Protein AF-A0A351EIS4-F1 (afdb_monomer)

Sequence (275 aa):
MAQPIGFAICHSESLARLHGTGSVTRSVFIAIDRSSVPAVAKHRYDDHHRDVHGSGIRAAVFGASDGLVSNVLLIVGLAGADLSAGAVRTAGIAGLLAGAISMAAGEYVSVSAQNDLVARELDKERKAIAEDPEEETEELAELYEERGMNADQALEMAQLVMQNPDMALEVHAREELGVAPNEQASPLNSSCWSFLAFAVGALAPLIPWFFSSASSTVWWSIGIGILGAATIGFGLAVATGHSIVRGVLRHVGIAVFAAAAIHLVGMIIGSVVEL

Structure (mmCIF, N/CA/C/O backbone):
data_AF-A0A351EIS4-F1
#
_entry.id   AF-A0A351EIS4-F1
#
loop_
_atom_site.group_PDB
_atom_site.id
_atom_site.type_symbol
_atom_site.label_atom_id
_atom_site.label_alt_id
_atom_site.label_comp_id
_atom_site.label_asym_id
_atom_site.label_entity_id
_atom_site.label_seq_id
_atom_site.pdbx_PDB_ins_code
_atom_site.Cartn_x
_atom_site.Cartn_y
_atom_site.Cartn_z
_atom_site.occupancy
_atom_site.B_iso_or_equiv
_atom_site.auth_seq_id
_atom_site.auth_comp_id
_atom_site.auth_asym_id
_atom_site.auth_atom_id
_atom_site.pdbx_PDB_model_num
ATOM 1 N N . MET A 1 1 ? -35.057 -37.393 4.795 1.00 35.72 1 MET A N 1
ATOM 2 C CA . MET A 1 1 ? -35.980 -38.312 5.494 1.00 35.72 1 MET A CA 1
ATOM 3 C C . MET A 1 1 ? -36.415 -37.584 6.759 1.00 35.72 1 MET A C 1
ATOM 5 O O . MET A 1 1 ? -35.606 -37.443 7.662 1.00 35.72 1 MET A O 1
ATOM 9 N N . ALA A 1 2 ? -37.589 -36.951 6.745 1.00 33.91 2 ALA A N 1
ATOM 10 C CA . ALA A 1 2 ? -38.062 -36.111 7.848 1.00 33.91 2 ALA A CA 1
ATOM 11 C C . ALA A 1 2 ? -38.656 -36.992 8.960 1.00 33.91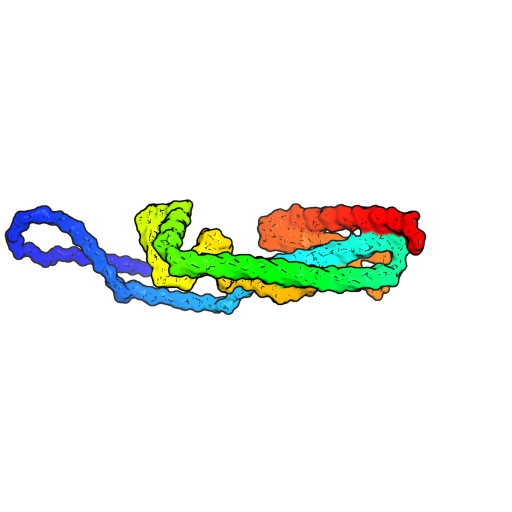 2 ALA A C 1
ATOM 13 O O . ALA A 1 2 ? -39.487 -37.850 8.666 1.00 33.91 2 ALA A O 1
ATOM 14 N N . GLN A 1 3 ? -38.230 -36.792 10.209 1.00 35.59 3 GLN A N 1
ATOM 15 C CA . GLN A 1 3 ? -38.897 -37.346 11.392 1.00 35.59 3 GLN A CA 1
ATOM 16 C C . GLN A 1 3 ? -39.802 -36.268 12.014 1.00 35.59 3 GLN A C 1
ATOM 18 O O . GLN A 1 3 ? -39.397 -35.105 12.049 1.00 35.59 3 GLN A O 1
ATOM 23 N N . PRO A 1 4 ? -41.016 -36.605 12.480 1.00 35.59 4 PRO A N 1
ATOM 24 C CA . PRO A 1 4 ? -41.938 -35.622 13.033 1.00 35.59 4 PRO A CA 1
ATOM 25 C C . PRO A 1 4 ? -41.590 -35.290 14.491 1.00 35.59 4 PRO A C 1
ATOM 27 O O . PRO A 1 4 ? -41.319 -36.177 15.299 1.00 35.59 4 PRO A O 1
ATOM 30 N N . ILE A 1 5 ? -41.646 -34.001 14.827 1.00 38.97 5 ILE A N 1
ATOM 31 C CA . ILE A 1 5 ? -41.587 -33.492 16.201 1.00 38.97 5 ILE A CA 1
ATOM 32 C C . ILE A 1 5 ? -42.948 -33.777 16.850 1.00 38.97 5 ILE A C 1
ATOM 34 O O . ILE A 1 5 ? -43.977 -33.283 16.388 1.00 38.97 5 ILE A O 1
ATOM 38 N N . GLY A 1 6 ? -42.968 -34.607 17.892 1.00 30.86 6 GLY A N 1
ATOM 39 C CA . GLY A 1 6 ? -44.180 -34.916 18.646 1.00 30.86 6 GLY A CA 1
ATOM 40 C C . GLY A 1 6 ? -44.541 -33.783 19.606 1.00 30.86 6 GLY A C 1
ATOM 41 O O . GLY A 1 6 ? -43.865 -33.592 20.610 1.00 30.86 6 GLY A O 1
ATOM 42 N N . PHE A 1 7 ? -45.623 -33.056 19.325 1.00 35.06 7 PHE A N 1
ATOM 43 C CA . PHE A 1 7 ? -46.275 -32.185 20.303 1.00 35.06 7 PHE A CA 1
ATOM 44 C C . PHE A 1 7 ? -47.227 -33.022 21.163 1.00 35.06 7 PHE A C 1
ATOM 46 O O . PHE A 1 7 ? -48.254 -33.497 20.678 1.00 35.06 7 PHE A O 1
ATOM 53 N N . ALA A 1 8 ? -46.907 -33.200 22.443 1.00 36.66 8 ALA A N 1
ATOM 54 C CA . ALA A 1 8 ? -47.839 -33.772 23.407 1.00 36.66 8 ALA A CA 1
ATOM 55 C C . ALA A 1 8 ? -48.729 -32.654 23.974 1.00 36.66 8 ALA A C 1
ATOM 57 O O . ALA A 1 8 ? -48.347 -31.940 24.898 1.00 36.66 8 ALA A O 1
ATOM 58 N N . ILE A 1 9 ? -49.929 -32.491 23.410 1.00 35.16 9 ILE A N 1
ATOM 59 C CA . ILE A 1 9 ? -50.986 -31.674 24.017 1.00 35.16 9 ILE A CA 1
ATOM 60 C C . ILE A 1 9 ? -51.611 -32.519 25.130 1.00 35.16 9 ILE A C 1
ATOM 62 O O . ILE A 1 9 ? -52.400 -33.425 24.866 1.00 35.16 9 ILE A O 1
ATOM 66 N N . CYS A 1 10 ? -51.235 -32.259 26.381 1.00 30.55 10 CYS A N 1
ATOM 67 C CA . CYS A 1 10 ? -51.867 -32.906 27.526 1.00 30.55 10 CYS A CA 1
ATOM 68 C C . CYS A 1 10 ? -53.235 -32.248 27.775 1.00 30.55 10 CYS A C 1
ATOM 70 O O . CYS A 1 10 ? -53.325 -31.169 28.360 1.00 30.55 10 CYS A O 1
ATOM 72 N N . HIS A 1 11 ? -54.309 -32.873 27.288 1.00 32.16 11 HIS A N 1
ATOM 73 C CA . HIS A 1 11 ? -55.674 -32.500 27.653 1.00 32.16 11 HIS A CA 1
ATOM 74 C C . HIS A 1 11 ? -55.935 -32.960 29.095 1.00 32.16 11 HIS A C 1
ATOM 76 O O . HIS A 1 11 ? -56.075 -34.153 29.350 1.00 32.16 11 HIS A O 1
ATOM 82 N N . SER A 1 12 ? -56.003 -32.028 30.051 1.00 38.66 12 SER A N 1
ATOM 83 C CA . SER A 1 12 ? -56.379 -32.351 31.431 1.00 38.66 12 SER A CA 1
ATOM 84 C C . SER A 1 12 ? -57.901 -32.523 31.550 1.00 38.66 12 SER A C 1
ATOM 86 O O . SER A 1 12 ? -58.613 -31.649 32.047 1.00 38.66 12 SER A O 1
ATOM 88 N N . GLU A 1 13 ? -58.428 -33.654 31.091 1.00 36.47 13 GLU A N 1
ATOM 89 C CA . GLU A 1 13 ? -59.699 -34.165 31.605 1.00 36.47 13 GLU A CA 1
ATOM 90 C C . GLU A 1 13 ? -59.431 -34.867 32.935 1.00 36.47 13 GLU A C 1
ATOM 92 O O . GLU A 1 13 ? -59.029 -36.023 32.967 1.00 36.47 13 GLU A O 1
ATOM 97 N N . SER A 1 14 ? -59.601 -34.139 34.037 1.00 34.97 14 SER A N 1
ATOM 98 C CA . SER A 1 14 ? -60.099 -34.639 35.326 1.00 34.97 14 SER A CA 1
ATOM 99 C C . SER A 1 14 ? -59.668 -33.663 36.411 1.00 34.97 14 SER A C 1
ATOM 101 O O . SER A 1 14 ? -58.497 -33.610 36.770 1.00 34.97 14 SER A O 1
ATOM 103 N N . LEU A 1 15 ? -60.622 -32.858 36.880 1.00 36.31 15 LEU A N 1
ATOM 104 C CA . LEU A 1 15 ? -60.855 -32.518 38.290 1.00 36.31 15 LEU A CA 1
ATOM 105 C C . LEU A 1 15 ? -61.989 -31.483 38.348 1.00 36.31 15 LEU A C 1
ATOM 107 O O . LEU A 1 15 ? -61.814 -30.313 38.677 1.00 36.31 15 LEU A O 1
ATOM 111 N N . ALA A 1 16 ? -63.197 -31.935 38.013 1.00 33.34 16 ALA A N 1
ATOM 112 C CA . ALA A 1 16 ? -64.410 -31.248 38.423 1.00 33.34 16 ALA A CA 1
ATOM 113 C C . ALA A 1 16 ? -64.738 -31.681 39.856 1.00 33.34 16 ALA A C 1
ATOM 115 O O . ALA A 1 16 ? -65.131 -32.830 40.064 1.00 33.34 16 ALA A O 1
ATOM 116 N N . ARG A 1 17 ? -64.564 -30.769 40.820 1.00 35.25 17 ARG A N 1
ATOM 117 C CA . ARG A 1 17 ? -65.410 -30.558 42.015 1.00 35.25 17 ARG A CA 1
ATOM 118 C C . ARG A 1 17 ? -64.706 -29.585 42.962 1.00 35.25 17 ARG A C 1
ATOM 120 O O . ARG A 1 17 ? -63.798 -29.984 43.677 1.00 35.25 17 ARG A O 1
ATOM 127 N N . LEU A 1 18 ? -65.164 -28.334 42.979 1.00 35.97 18 LEU A N 1
ATOM 128 C CA . LEU A 1 18 ? -65.652 -27.609 44.162 1.00 35.97 18 LEU A CA 1
ATOM 129 C C . LEU A 1 18 ? -66.048 -26.179 43.747 1.00 35.97 18 LEU A C 1
ATOM 131 O O . LEU A 1 18 ? -65.440 -25.570 42.875 1.00 35.97 18 LEU A O 1
ATOM 135 N N . HIS A 1 19 ? -67.149 -25.714 44.331 1.00 33.91 19 HIS A N 1
ATOM 136 C CA . HIS A 1 19 ? -67.839 -24.448 44.080 1.00 33.91 19 HIS A CA 1
ATOM 137 C C . HIS A 1 19 ? -66.951 -23.203 44.245 1.00 33.91 19 HIS A C 1
ATOM 139 O O . HIS A 1 19 ? -66.156 -23.140 45.177 1.00 33.91 19 HIS A O 1
ATOM 145 N N . GLY A 1 20 ? -67.209 -22.159 43.448 1.00 32.00 20 GLY A N 1
ATOM 146 C CA . GLY A 1 20 ? -66.751 -20.800 43.753 1.00 32.00 20 GLY A CA 1
ATOM 147 C C . GLY A 1 20 ? -66.706 -19.883 42.535 1.00 32.00 20 GLY A C 1
ATOM 148 O O . GLY A 1 20 ? -65.914 -20.080 41.628 1.00 32.00 20 GLY A O 1
ATOM 149 N N . THR A 1 21 ? -67.577 -18.883 42.520 1.00 42.94 21 THR A N 1
ATOM 150 C CA . THR A 1 21 ? -67.681 -17.794 41.541 1.00 42.94 21 THR A CA 1
ATOM 151 C C . THR A 1 21 ? -66.380 -16.998 41.374 1.00 42.94 21 THR A C 1
ATOM 153 O O . THR A 1 21 ? -65.847 -16.508 42.366 1.00 42.94 21 THR A O 1
ATOM 156 N N . GLY A 1 22 ? -65.933 -16.771 40.134 1.00 34.78 22 GLY A N 1
ATOM 157 C CA . GLY A 1 22 ? -64.892 -15.783 39.824 1.00 34.78 22 GLY A CA 1
ATOM 158 C C . GLY A 1 22 ? -64.171 -16.046 38.500 1.00 34.78 22 GLY A C 1
ATOM 159 O O . GLY A 1 22 ? -63.612 -17.115 38.307 1.00 34.78 22 GLY A O 1
ATOM 160 N N . SER A 1 23 ? -64.229 -15.064 37.594 1.00 41.12 23 SER A N 1
ATOM 161 C CA . SER A 1 23 ? -63.414 -14.863 36.380 1.00 41.12 23 SER A CA 1
ATOM 162 C C . SER A 1 23 ? -62.243 -15.842 36.161 1.00 41.12 23 SER A C 1
ATOM 164 O O . SER A 1 23 ? -61.202 -15.721 36.804 1.00 41.12 23 SER A O 1
ATOM 166 N N . VAL A 1 24 ? -62.367 -16.752 35.188 1.00 37.44 24 VAL A N 1
ATOM 167 C CA . VAL A 1 24 ? -61.262 -17.628 34.764 1.00 37.44 24 VAL A CA 1
ATOM 168 C C . VAL A 1 24 ? -60.445 -16.923 33.681 1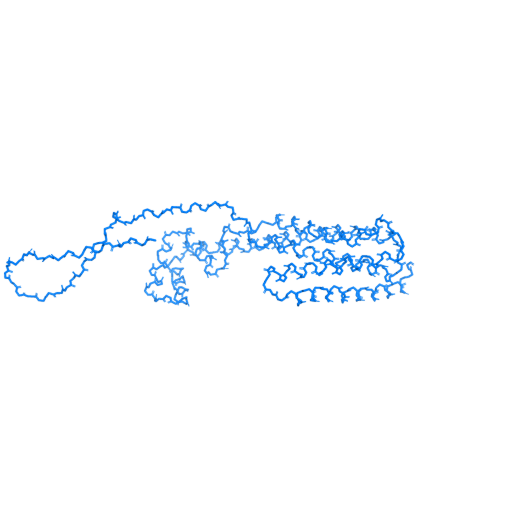.00 37.44 24 VAL A C 1
ATOM 170 O O . VAL A 1 24 ? -60.735 -17.020 32.489 1.00 37.44 24 VAL A O 1
ATOM 173 N N . THR A 1 25 ? -59.402 -16.214 34.102 1.00 39.28 25 THR A N 1
ATOM 174 C CA . THR A 1 25 ? -58.299 -15.803 33.228 1.00 39.28 25 THR A CA 1
ATOM 175 C C . THR A 1 25 ? -57.530 -17.066 32.834 1.00 39.28 25 THR A C 1
ATOM 177 O O . THR A 1 25 ? -57.011 -17.775 33.695 1.00 39.28 25 THR A O 1
ATOM 180 N N . ARG A 1 26 ? -57.486 -17.400 31.539 1.00 33.62 26 ARG A N 1
ATOM 181 C CA . ARG A 1 26 ? -56.667 -18.511 31.027 1.00 33.62 26 ARG A CA 1
ATOM 182 C C . ARG A 1 26 ? -55.190 -18.114 31.082 1.00 33.62 26 ARG A C 1
ATOM 184 O O . ARG A 1 26 ? -54.664 -17.542 30.134 1.00 33.62 26 ARG A O 1
ATOM 191 N N . SER A 1 27 ? -54.523 -18.435 32.183 1.00 36.50 27 SER A N 1
ATOM 192 C CA . SER A 1 27 ? -53.064 -18.382 32.289 1.00 36.50 27 SER A CA 1
ATOM 193 C C . SER A 1 27 ? -52.481 -19.603 31.576 1.00 36.50 27 SER A C 1
ATOM 195 O O . SER A 1 27 ? -52.522 -20.715 32.100 1.00 36.50 27 SER A O 1
ATOM 197 N N . VAL A 1 28 ? -51.970 -19.420 30.359 1.00 37.91 28 VAL A N 1
ATOM 198 C CA . VAL A 1 28 ? -51.185 -20.451 29.670 1.00 37.91 28 VAL A CA 1
ATOM 199 C C . VAL A 1 28 ? -49.778 -20.423 30.265 1.00 37.91 28 VAL A C 1
ATOM 201 O O . VAL A 1 28 ? -48.955 -19.597 29.890 1.00 37.91 28 VAL A O 1
ATOM 204 N N . PHE A 1 29 ? -49.509 -21.304 31.228 1.00 33.66 29 PHE A N 1
ATOM 205 C CA . PHE A 1 29 ? -48.148 -21.563 31.693 1.00 33.66 29 PHE A CA 1
ATOM 206 C C . PHE A 1 29 ? -47.459 -22.498 30.694 1.00 33.66 29 PHE A C 1
ATOM 208 O O . PHE A 1 29 ? -47.742 -23.695 30.654 1.00 33.66 29 PHE A O 1
ATOM 215 N N . ILE A 1 30 ? -46.560 -21.948 29.876 1.00 41.78 30 ILE A N 1
ATOM 216 C CA . ILE A 1 30 ? -45.634 -22.742 29.063 1.00 41.78 30 ILE A CA 1
ATOM 217 C C . ILE A 1 30 ? -44.466 -23.126 29.973 1.00 41.78 30 ILE A C 1
ATOM 219 O O . ILE A 1 30 ? -43.561 -22.333 30.218 1.00 41.78 30 ILE A O 1
ATOM 223 N N . ALA A 1 31 ? -44.502 -24.344 30.511 1.00 37.72 31 ALA A N 1
ATOM 224 C CA . ALA A 1 31 ? -43.342 -24.937 31.159 1.00 37.72 31 ALA A CA 1
ATOM 225 C C . ALA A 1 31 ? -42.354 -25.372 30.066 1.00 37.72 31 ALA A C 1
ATOM 227 O O . ALA A 1 31 ? -42.588 -26.358 29.370 1.00 37.72 31 ALA A O 1
ATOM 228 N N . ILE A 1 32 ? -41.272 -24.611 29.883 1.00 48.03 32 ILE A N 1
ATOM 229 C CA . ILE A 1 32 ? -40.171 -25.007 29.001 1.00 48.03 32 ILE A CA 1
ATOM 230 C C . ILE A 1 32 ? -39.372 -26.089 29.729 1.00 48.03 32 ILE A C 1
ATOM 232 O O . ILE A 1 32 ? -38.642 -25.807 30.682 1.00 48.03 32 ILE A O 1
ATOM 236 N N . ASP A 1 33 ? -39.528 -27.331 29.284 1.00 41.44 33 ASP A N 1
ATOM 237 C CA . ASP A 1 33 ? -38.681 -28.439 29.702 1.00 41.44 33 ASP A CA 1
ATOM 238 C C . ASP A 1 33 ? -37.244 -28.193 29.210 1.00 41.44 33 ASP A C 1
ATOM 240 O O . ASP A 1 33 ? -36.933 -28.306 28.025 1.00 41.44 33 ASP A O 1
ATOM 244 N N . ARG A 1 34 ? -36.348 -27.818 30.131 1.00 48.91 34 ARG A N 1
ATOM 245 C CA . ARG A 1 34 ? -34.924 -27.598 29.826 1.00 48.91 34 ARG A CA 1
ATOM 246 C C . ARG A 1 34 ? -34.173 -28.897 29.515 1.00 48.91 34 ARG A C 1
ATOM 248 O O . ARG A 1 34 ? -33.027 -28.823 29.079 1.00 48.91 34 ARG A O 1
ATOM 255 N N . SER A 1 35 ? -34.778 -30.071 29.720 1.00 45.56 35 SER A N 1
ATOM 256 C CA . SER A 1 35 ? -34.132 -31.361 29.451 1.00 45.56 35 SER A CA 1
ATOM 257 C C . SER A 1 35 ? -34.152 -31.763 27.971 1.00 45.56 35 SER A C 1
ATOM 259 O O . SER A 1 35 ? -33.405 -32.655 27.571 1.00 45.56 35 SER A O 1
ATOM 261 N N . SER A 1 36 ? -34.935 -31.064 27.138 1.00 42.09 36 SER A N 1
ATOM 262 C CA . SER A 1 36 ? -35.042 -31.320 25.698 1.00 42.09 36 SER A CA 1
ATOM 263 C C . SER A 1 36 ? -34.279 -30.324 24.822 1.00 42.09 36 SER A C 1
ATOM 265 O O . SER A 1 36 ? -34.482 -30.326 23.609 1.00 42.09 36 SER A O 1
ATOM 267 N N . VAL A 1 37 ? -33.423 -29.464 25.388 1.00 45.19 37 VAL A N 1
ATOM 268 C CA . VAL A 1 37 ? -32.501 -28.652 24.581 1.00 45.19 37 VAL A CA 1
ATOM 269 C C . VAL A 1 37 ? -31.323 -29.557 24.213 1.00 45.19 37 VAL A C 1
ATOM 271 O O . VAL A 1 37 ? -30.503 -29.847 25.089 1.00 45.19 37 VAL A O 1
ATOM 274 N N . PRO A 1 38 ? -31.224 -30.067 22.968 1.00 45.16 38 PRO A N 1
ATOM 275 C CA . PRO A 1 38 ? -30.040 -30.809 22.570 1.00 45.16 38 PRO A CA 1
ATOM 276 C C . PRO A 1 38 ? -28.841 -29.889 22.780 1.00 45.16 38 PRO A C 1
ATOM 278 O O . PRO A 1 38 ? -28.862 -28.738 22.341 1.00 45.16 38 PRO A O 1
ATOM 281 N N . ALA A 1 39 ? -27.824 -30.381 23.492 1.00 51.66 39 ALA A N 1
ATOM 282 C CA . ALA A 1 39 ? -26.561 -29.677 23.641 1.00 51.66 39 ALA A CA 1
ATOM 283 C C . ALA A 1 39 ? -26.128 -29.209 22.250 1.00 51.66 39 ALA A C 1
ATOM 285 O O . ALA A 1 39 ? -25.913 -30.041 21.364 1.00 51.66 39 ALA A O 1
ATOM 286 N N . VAL A 1 40 ? -26.084 -27.888 22.046 1.00 49.12 40 VAL A N 1
ATOM 287 C CA . VAL A 1 40 ? -25.613 -27.295 20.797 1.00 49.12 40 VAL A CA 1
ATOM 288 C C . VAL A 1 40 ? -24.243 -27.901 20.556 1.00 49.12 40 VAL A C 1
ATOM 290 O O . VAL A 1 40 ? -23.320 -27.704 21.350 1.00 49.12 40 VAL A O 1
ATOM 293 N N . ALA A 1 41 ? -24.138 -28.729 19.517 1.00 41.47 41 ALA A N 1
ATOM 294 C CA . ALA A 1 41 ? -22.869 -29.294 19.119 1.00 41.47 41 ALA A CA 1
ATOM 295 C C . ALA A 1 41 ? -21.931 -28.107 18.913 1.00 41.47 41 ALA A C 1
ATOM 297 O O . ALA A 1 41 ? -22.201 -27.250 18.071 1.00 41.47 41 ALA A O 1
ATOM 298 N N . LYS A 1 42 ? -20.870 -28.023 19.724 1.00 36.47 42 LYS A N 1
ATOM 299 C CA . LYS A 1 42 ? -19.783 -27.074 19.500 1.00 36.47 42 LYS A CA 1
ATOM 300 C C . LYS A 1 42 ? -19.262 -27.389 18.104 1.00 36.47 42 LYS A C 1
ATOM 302 O O . LYS A 1 42 ? -18.527 -28.360 17.927 1.00 36.47 42 LYS A O 1
ATOM 307 N N . HIS A 1 43 ? -19.700 -26.622 17.109 1.00 37.28 43 HIS A N 1
ATOM 308 C CA . HIS A 1 43 ? -19.066 -26.617 15.807 1.00 37.28 43 HIS A CA 1
ATOM 309 C C . HIS A 1 43 ? -17.642 -26.154 16.078 1.00 37.28 43 HIS A C 1
ATOM 311 O O . HIS A 1 43 ? -17.388 -24.980 16.332 1.00 37.28 43 HIS A O 1
ATOM 317 N N . ARG A 1 44 ? -16.726 -27.120 16.146 1.00 39.97 44 ARG A N 1
ATOM 318 C CA . ARG A 1 44 ? -15.297 -26.875 16.202 1.00 39.97 44 ARG A CA 1
ATOM 319 C C . ARG A 1 44 ? -14.937 -26.315 14.837 1.00 39.97 44 ARG A C 1
ATOM 321 O O . ARG A 1 44 ? -14.684 -27.069 13.904 1.00 39.97 44 ARG A O 1
ATOM 328 N N . TYR A 1 45 ? -15.039 -24.999 14.711 1.00 40.59 45 TYR A N 1
ATOM 329 C CA . TYR A 1 45 ? -14.307 -24.294 13.683 1.00 40.59 45 TYR A CA 1
ATOM 330 C C . TYR A 1 45 ? -12.836 -24.586 13.982 1.00 40.59 45 TYR A C 1
ATOM 332 O O . TYR A 1 45 ? -12.362 -24.329 15.089 1.00 40.59 45 TYR A O 1
ATOM 340 N N . ASP A 1 46 ? -12.146 -25.245 13.055 1.00 36.75 46 ASP A N 1
ATOM 341 C CA . ASP A 1 46 ? -10.694 -25.172 13.059 1.00 36.75 46 ASP A CA 1
ATOM 342 C C . ASP A 1 46 ? -10.364 -23.695 12.832 1.00 36.75 46 ASP A C 1
ATOM 344 O O . ASP A 1 46 ? -10.624 -23.154 11.755 1.00 36.75 46 ASP A O 1
ATOM 348 N N . ASP A 1 47 ? -9.853 -23.049 13.880 1.00 37.81 47 ASP A N 1
ATOM 349 C CA . ASP A 1 47 ? -9.278 -21.705 13.866 1.00 37.81 47 ASP A CA 1
ATOM 350 C C . ASP A 1 47 ? -8.030 -21.696 12.975 1.00 37.81 47 ASP A C 1
ATOM 352 O O . ASP A 1 4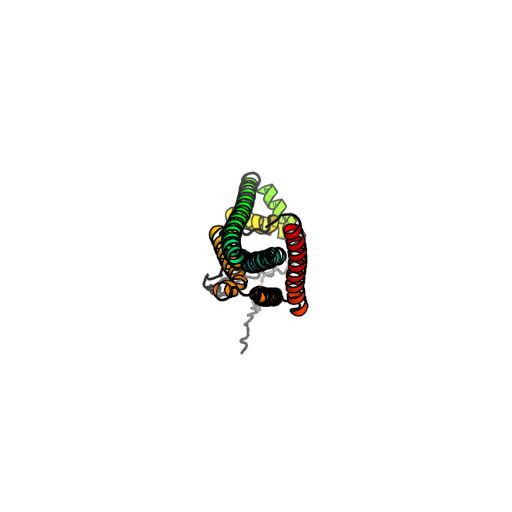7 ? -6.881 -21.682 13.404 1.00 37.81 47 ASP A O 1
ATOM 356 N N . HIS A 1 48 ? -8.278 -21.730 11.676 1.00 37.44 48 HIS A N 1
ATOM 357 C CA . HIS A 1 48 ? -7.388 -21.221 10.655 1.00 37.44 48 HIS A CA 1
ATOM 358 C C . HIS A 1 48 ? -8.213 -20.303 9.759 1.00 37.44 48 HIS A C 1
ATOM 360 O O . HIS A 1 48 ? -8.260 -20.453 8.535 1.00 37.44 48 HIS A O 1
ATOM 366 N N . HIS A 1 49 ? -8.853 -1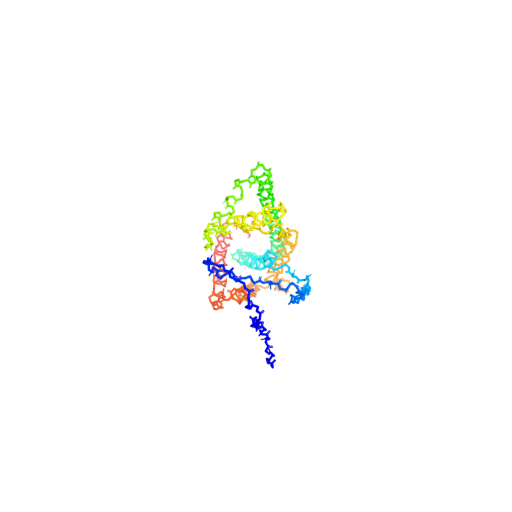9.308 10.376 1.00 41.06 49 HIS A N 1
ATOM 367 C CA . HIS A 1 49 ? -9.085 -18.057 9.678 1.00 41.06 49 HIS A CA 1
ATOM 368 C C . HIS A 1 49 ? -7.694 -17.539 9.292 1.00 41.06 49 HIS A C 1
ATOM 370 O O . HIS A 1 49 ? -6.981 -16.948 10.095 1.00 41.06 49 HIS A O 1
ATOM 376 N N . ARG A 1 50 ? -7.248 -17.855 8.065 1.00 41.03 50 ARG A N 1
ATOM 377 C CA . ARG A 1 50 ? -6.182 -17.087 7.403 1.00 41.03 50 ARG A CA 1
ATOM 378 C C . ARG A 1 50 ? -6.540 -15.624 7.624 1.00 41.03 50 ARG A C 1
ATOM 380 O O . ARG A 1 50 ? -7.724 -15.329 7.517 1.00 41.03 50 ARG A O 1
ATOM 387 N N . ASP A 1 51 ? -5.573 -14.752 7.893 1.00 44.50 51 ASP A N 1
ATOM 388 C CA . ASP A 1 51 ? -5.775 -13.299 7.877 1.00 44.50 51 ASP A CA 1
ATOM 389 C C . ASP A 1 51 ? -6.444 -12.901 6.548 1.00 44.50 51 ASP A C 1
ATOM 391 O O . ASP A 1 51 ? -5.788 -12.642 5.538 1.00 44.50 51 ASP A O 1
ATOM 395 N N . VAL A 1 52 ? -7.777 -12.939 6.515 1.00 43.56 52 VAL A N 1
ATOM 396 C CA . VAL A 1 52 ? -8.606 -12.408 5.435 1.00 43.56 52 VAL A CA 1
ATOM 397 C C . VAL A 1 52 ? -8.860 -10.927 5.695 1.00 43.56 52 VAL A C 1
ATOM 399 O O . VAL A 1 52 ? -9.447 -10.255 4.848 1.00 43.56 52 VAL A O 1
ATOM 402 N N . HIS A 1 53 ? -8.349 -10.387 6.811 1.00 49.94 53 HIS A N 1
ATOM 403 C CA . HIS A 1 53 ? -8.027 -8.974 6.919 1.00 49.94 53 HIS A CA 1
ATOM 404 C C . HIS A 1 53 ? -7.044 -8.644 5.810 1.00 49.94 53 HIS A C 1
ATOM 406 O O . HIS A 1 53 ? -5.845 -8.902 5.880 1.00 49.94 53 HIS A O 1
ATOM 412 N N . GLY A 1 54 ? -7.602 -8.118 4.726 1.00 56.31 54 GLY A N 1
ATOM 413 C CA . GLY A 1 54 ? -6.933 -7.909 3.458 1.00 56.31 54 GLY A CA 1
ATOM 414 C C . GLY A 1 54 ? -5.792 -6.900 3.495 1.00 56.31 54 GLY A C 1
ATOM 415 O O . GLY A 1 54 ? -5.410 -6.464 2.421 1.00 56.31 54 GLY A O 1
ATOM 416 N N . SER A 1 55 ? -5.228 -6.525 4.649 1.00 65.94 55 SER A N 1
ATOM 417 C CA . SER A 1 55 ? -4.067 -5.635 4.737 1.00 65.94 55 SER A CA 1
ATOM 418 C C . SER A 1 55 ? -2.886 -6.204 3.950 1.00 65.94 55 SER A C 1
ATOM 420 O O . SER A 1 55 ? -2.430 -5.549 3.017 1.00 65.94 55 SER A O 1
ATOM 422 N N . GLY A 1 56 ? -2.490 -7.457 4.202 1.00 78.56 56 GLY A N 1
ATOM 423 C CA . GLY A 1 56 ? -1.360 -8.096 3.517 1.00 78.56 56 GLY A CA 1
ATOM 424 C C . GLY A 1 56 ? -1.608 -8.358 2.028 1.00 78.56 56 GLY A C 1
ATOM 425 O O . GLY A 1 56 ? -0.738 -8.105 1.198 1.00 78.56 56 GLY A O 1
ATOM 426 N N . ILE A 1 57 ? -2.813 -8.808 1.655 1.00 81.81 57 ILE A N 1
ATOM 427 C CA . ILE A 1 57 ? -3.171 -9.048 0.244 1.00 81.81 57 ILE A CA 1
ATOM 428 C C . ILE A 1 57 ? -3.264 -7.721 -0.519 1.00 81.81 57 ILE A C 1
ATOM 430 O O . ILE A 1 57 ? -2.732 -7.608 -1.622 1.00 81.81 57 ILE A O 1
ATOM 434 N N . ARG A 1 58 ? -3.899 -6.699 0.066 1.00 85.69 58 ARG A N 1
ATOM 435 C CA . ARG A 1 58 ? -3.967 -5.343 -0.496 1.00 85.69 58 ARG A CA 1
ATOM 436 C C . ARG A 1 58 ? -2.566 -4.768 -0.662 1.00 85.69 58 ARG A C 1
ATOM 438 O O . ARG A 1 58 ? -2.257 -4.279 -1.744 1.00 85.69 58 ARG A O 1
ATOM 445 N N . ALA A 1 59 ? -1.732 -4.859 0.374 1.00 87.75 59 ALA A N 1
ATOM 446 C CA . ALA A 1 59 ? -0.355 -4.383 0.352 1.00 87.75 59 ALA A CA 1
ATOM 447 C C . ALA A 1 59 ? 0.462 -5.093 -0.735 1.00 87.75 59 ALA A C 1
ATOM 449 O O . ALA A 1 59 ? 1.158 -4.435 -1.502 1.00 87.75 59 ALA A O 1
ATOM 450 N N . ALA A 1 60 ? 0.307 -6.412 -0.882 1.00 90.25 60 ALA A N 1
ATOM 451 C CA . ALA A 1 60 ? 0.971 -7.178 -1.930 1.00 90.25 60 ALA A CA 1
ATOM 452 C C . ALA A 1 60 ? 0.512 -6.771 -3.339 1.00 90.25 60 ALA A C 1
ATOM 454 O O . ALA A 1 60 ? 1.337 -6.523 -4.212 1.00 90.25 60 ALA A O 1
ATOM 455 N N . VAL A 1 61 ? -0.796 -6.676 -3.591 1.00 90.44 61 VAL A N 1
ATOM 456 C CA . VAL A 1 61 ? -1.303 -6.307 -4.925 1.00 90.44 61 VAL A CA 1
ATOM 457 C C . VAL A 1 61 ? -0.903 -4.878 -5.289 1.00 90.44 61 VAL A C 1
ATOM 459 O O . VAL A 1 61 ? -0.467 -4.629 -6.415 1.00 90.44 61 VAL A O 1
ATOM 462 N N . PHE A 1 62 ? -1.009 -3.954 -4.332 1.00 89.56 62 PHE A N 1
ATOM 463 C CA . PHE A 1 62 ? -0.564 -2.579 -4.513 1.00 89.56 62 PHE A CA 1
ATOM 464 C C . PHE A 1 62 ? 0.947 -2.523 -4.771 1.00 89.56 62 PHE A C 1
ATOM 466 O O . PHE A 1 62 ? 1.366 -1.869 -5.721 1.00 89.56 62 PHE A O 1
ATOM 473 N N . GLY A 1 63 ? 1.747 -3.293 -4.025 1.00 93.94 63 GLY A N 1
ATOM 474 C CA . GLY A 1 63 ? 3.196 -3.373 -4.207 1.00 93.94 63 GLY A CA 1
ATOM 475 C C . GLY A 1 63 ? 3.614 -3.942 -5.545 1.00 93.94 63 GLY A C 1
ATOM 476 O O . GLY A 1 63 ? 4.405 -3.320 -6.245 1.00 93.94 63 GLY A O 1
ATOM 477 N N . ALA A 1 64 ? 3.032 -5.062 -5.968 1.00 95.62 64 ALA A N 1
ATOM 478 C CA . ALA A 1 64 ? 3.307 -5.629 -7.284 1.00 95.62 64 ALA A CA 1
ATOM 479 C C . ALA A 1 64 ? 2.987 -4.641 -8.413 1.00 95.62 64 ALA A C 1
ATOM 481 O O . ALA A 1 64 ? 3.768 -4.514 -9.358 1.00 95.62 64 ALA A O 1
ATOM 482 N N . SER A 1 65 ? 1.860 -3.928 -8.310 1.00 95.12 65 SER A N 1
ATOM 483 C CA . SER A 1 65 ? 1.465 -2.934 -9.308 1.00 95.12 65 SER A CA 1
ATOM 484 C C . SER A 1 65 ? 2.414 -1.743 -9.329 1.00 95.12 65 SER A C 1
ATOM 486 O O . SER A 1 65 ? 2.847 -1.334 -10.405 1.00 95.12 65 SER A O 1
ATOM 488 N N . ASP A 1 66 ? 2.734 -1.189 -8.163 1.00 95.38 66 ASP A N 1
ATOM 489 C CA . ASP A 1 66 ? 3.587 -0.010 -8.050 1.00 95.38 66 ASP A CA 1
ATOM 490 C C . ASP A 1 66 ? 5.030 -0.319 -8.465 1.00 95.38 66 ASP A C 1
ATOM 492 O O . ASP A 1 66 ? 5.609 0.399 -9.278 1.00 95.38 66 ASP A O 1
ATOM 496 N N . GLY A 1 67 ? 5.584 -1.453 -8.028 1.00 96.88 67 GLY A N 1
ATOM 497 C CA . GLY A 1 67 ? 6.917 -1.905 -8.427 1.00 96.88 67 GLY A CA 1
ATOM 498 C C . GLY A 1 67 ? 7.032 -2.121 -9.934 1.00 96.88 67 GLY A C 1
ATOM 499 O O . GLY A 1 67 ? 7.971 -1.637 -10.566 1.00 96.88 67 GLY A O 1
ATOM 500 N N . LEU A 1 68 ? 6.047 -2.792 -10.538 1.00 97.12 68 LEU A N 1
ATOM 501 C CA . LEU A 1 68 ? 6.015 -3.009 -11.983 1.00 97.12 68 LEU A CA 1
ATOM 502 C C . LEU A 1 68 ? 5.974 -1.689 -12.753 1.00 97.12 68 LEU A C 1
ATOM 504 O O . LEU A 1 68 ? 6.783 -1.476 -13.656 1.00 97.12 68 LEU A O 1
ATOM 508 N N . VAL A 1 69 ? 5.022 -0.817 -12.413 1.00 96.00 69 VAL A N 1
ATOM 509 C CA . VAL A 1 69 ? 4.828 0.442 -13.132 1.00 96.00 69 VAL A CA 1
ATOM 510 C C . VAL A 1 69 ? 6.038 1.344 -12.921 1.00 96.00 69 VAL A C 1
ATOM 512 O O . VAL A 1 69 ? 6.644 1.746 -13.908 1.00 96.00 69 VAL A O 1
ATOM 515 N N . SER A 1 70 ? 6.455 1.600 -11.680 1.00 96.56 70 SER A 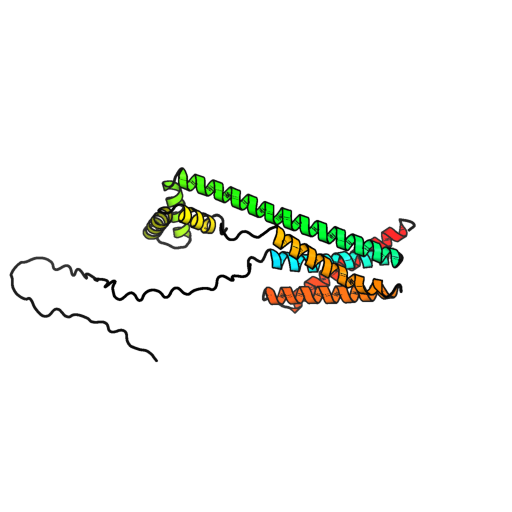N 1
ATOM 516 C CA . SER A 1 70 ? 7.580 2.495 -11.371 1.00 96.56 70 SER A CA 1
ATOM 517 C C . SER A 1 70 ? 8.862 2.120 -12.120 1.00 96.56 70 SER A C 1
ATOM 519 O O . SER A 1 70 ? 9.498 2.995 -12.710 1.00 96.56 70 SER A O 1
ATOM 521 N N . ASN A 1 71 ? 9.211 0.832 -12.195 1.00 96.56 71 ASN A N 1
ATOM 522 C CA . ASN A 1 71 ? 10.435 0.425 -12.879 1.00 96.56 71 ASN A CA 1
ATOM 523 C C . ASN A 1 71 ? 10.298 0.413 -14.410 1.00 96.56 71 ASN A C 1
ATOM 525 O O . ASN A 1 71 ? 11.266 0.716 -15.107 1.00 96.56 71 ASN A O 1
ATOM 529 N N . VAL A 1 72 ? 9.104 0.148 -14.959 1.00 96.69 72 VAL A N 1
ATOM 530 C CA . VAL A 1 72 ? 8.830 0.389 -16.389 1.00 96.69 72 VAL A CA 1
ATOM 531 C C . VAL A 1 72 ? 8.995 1.872 -16.717 1.00 96.69 72 VAL A C 1
ATOM 533 O O . VAL A 1 72 ? 9.656 2.201 -17.699 1.00 96.69 72 VAL A O 1
ATOM 536 N N . LEU A 1 73 ? 8.437 2.764 -15.891 1.00 96.50 73 LEU A N 1
ATOM 537 C CA . LEU A 1 73 ? 8.550 4.211 -16.079 1.00 96.50 73 LEU A CA 1
ATOM 538 C C . LEU A 1 73 ? 10.007 4.670 -16.038 1.00 96.50 73 LEU A C 1
ATOM 540 O O . LEU A 1 73 ? 10.428 5.439 -16.899 1.00 96.50 73 LEU A O 1
ATOM 544 N N . LEU A 1 74 ? 10.787 4.156 -15.086 1.00 96.00 74 LEU A N 1
ATOM 545 C CA . LEU A 1 74 ? 12.217 4.427 -14.985 1.00 96.00 74 LEU A CA 1
ATOM 546 C C . LEU A 1 74 ? 12.948 3.995 -16.263 1.00 96.00 74 LEU A C 1
ATOM 548 O O . LEU A 1 74 ? 13.650 4.804 -16.864 1.00 96.00 74 LEU A O 1
ATOM 552 N N . ILE A 1 75 ? 12.745 2.758 -16.728 1.00 95.00 75 ILE A N 1
ATOM 553 C CA . ILE A 1 75 ? 13.389 2.245 -17.949 1.00 95.00 75 ILE A CA 1
ATOM 554 C C . ILE A 1 75 ? 13.011 3.096 -19.170 1.00 95.00 75 ILE A C 1
ATOM 556 O O . ILE A 1 75 ? 13.882 3.474 -19.951 1.00 95.00 75 ILE A O 1
ATOM 560 N N . VAL A 1 76 ? 11.725 3.415 -19.336 1.00 94.00 76 VAL A N 1
ATOM 561 C CA . VAL A 1 76 ? 11.212 4.200 -20.470 1.00 94.00 76 VAL A CA 1
ATOM 562 C C . VAL A 1 76 ? 11.709 5.649 -20.438 1.00 94.00 76 VAL A C 1
ATOM 564 O O . VAL A 1 76 ? 12.016 6.214 -21.490 1.00 94.00 76 VAL A O 1
ATOM 567 N N . GLY A 1 77 ? 11.820 6.244 -19.249 1.00 93.50 77 GLY A N 1
ATOM 568 C CA . GLY A 1 77 ? 12.373 7.582 -19.055 1.00 93.50 77 GLY A CA 1
ATOM 569 C C . GLY A 1 77 ? 13.861 7.646 -19.398 1.00 93.50 77 GLY A C 1
ATOM 570 O O . GLY A 1 77 ? 14.269 8.509 -20.171 1.00 93.50 77 GLY A O 1
ATOM 571 N N . LEU A 1 78 ? 14.661 6.693 -18.903 1.00 92.75 78 LEU A N 1
ATOM 572 C CA . LEU A 1 78 ? 16.092 6.607 -19.229 1.00 92.75 78 LEU A CA 1
ATOM 573 C C . LEU A 1 78 ? 16.326 6.327 -20.719 1.00 92.75 78 LEU A C 1
ATOM 575 O O . LEU A 1 78 ? 17.248 6.885 -21.306 1.00 92.75 78 LEU A O 1
ATOM 579 N N . ALA A 1 79 ? 15.474 5.507 -21.343 1.00 88.69 79 ALA A N 1
ATOM 580 C CA . ALA A 1 79 ? 15.508 5.280 -22.785 1.00 88.69 79 ALA A CA 1
ATOM 581 C C . ALA A 1 79 ? 15.146 6.544 -23.584 1.00 88.69 79 ALA A C 1
ATOM 583 O O . ALA A 1 79 ? 15.715 6.774 -24.645 1.00 88.69 79 ALA A O 1
ATOM 584 N N . GLY A 1 80 ? 14.232 7.380 -23.078 1.00 86.50 80 GLY A N 1
ATOM 585 C CA . GLY A 1 80 ? 13.923 8.686 -23.672 1.00 86.50 80 GLY A CA 1
ATOM 586 C C . GLY A 1 80 ? 15.084 9.681 -23.604 1.00 86.50 80 GLY A C 1
ATOM 587 O O . GLY A 1 80 ? 15.171 10.556 -24.456 1.00 86.50 80 GLY A O 1
ATOM 588 N N . ALA A 1 81 ? 15.984 9.516 -22.633 1.00 88.31 81 ALA A N 1
ATOM 589 C CA . ALA A 1 81 ? 17.214 10.294 -22.488 1.00 88.31 81 ALA A CA 1
ATOM 590 C C . ALA A 1 81 ? 18.443 9.648 -23.172 1.00 88.31 81 ALA A C 1
ATOM 592 O O . ALA A 1 81 ? 19.560 10.089 -22.934 1.00 88.31 81 ALA A O 1
ATOM 593 N N . ASP A 1 82 ? 18.250 8.591 -23.975 1.00 85.94 82 ASP A N 1
ATOM 594 C CA . ASP A 1 82 ? 19.297 7.844 -24.700 1.00 85.94 82 ASP A CA 1
ATOM 595 C C . ASP A 1 82 ? 20.453 7.312 -23.823 1.00 85.94 82 ASP A C 1
ATOM 597 O O . ASP A 1 82 ? 21.613 7.224 -24.227 1.00 85.94 82 ASP A O 1
ATOM 601 N N . LEU A 1 83 ? 20.143 6.924 -22.581 1.00 87.50 83 LEU A N 1
ATOM 602 C CA . LEU A 1 83 ? 21.149 6.428 -21.644 1.00 87.50 83 LEU A CA 1
ATOM 603 C C . LEU A 1 83 ? 21.558 4.973 -21.915 1.00 87.50 83 LEU A C 1
ATOM 605 O O . LEU A 1 83 ? 20.777 4.129 -22.355 1.00 87.50 83 LEU A O 1
ATOM 609 N N . SER A 1 84 ? 22.808 4.647 -21.566 1.00 89.81 84 SER A N 1
ATOM 610 C CA . SER A 1 84 ? 23.371 3.309 -21.784 1.00 89.81 84 SER A CA 1
ATOM 611 C C . SER A 1 84 ? 22.624 2.194 -21.030 1.00 89.81 84 SER A C 1
ATOM 613 O O . SER A 1 84 ? 22.132 2.375 -19.915 1.00 89.81 84 SER A O 1
ATOM 615 N N . ALA A 1 85 ? 22.662 0.968 -21.565 1.00 89.44 85 ALA A N 1
ATOM 616 C CA . ALA A 1 85 ? 22.121 -0.222 -20.891 1.00 89.44 85 ALA A CA 1
ATOM 617 C C . ALA A 1 85 ? 22.748 -0.489 -19.503 1.00 89.44 85 ALA A C 1
ATOM 619 O O . ALA A 1 85 ? 22.137 -1.120 -18.638 1.00 89.44 85 ALA A O 1
ATOM 620 N N . GLY A 1 86 ? 23.982 -0.023 -19.273 1.00 91.06 86 GLY A N 1
ATOM 621 C CA . GLY A 1 86 ? 24.610 -0.036 -17.951 1.00 91.06 86 GLY A CA 1
ATOM 622 C C . GLY A 1 86 ? 23.888 0.882 -16.965 1.00 91.06 86 GLY A C 1
ATOM 623 O O . GLY A 1 86 ? 23.558 0.445 -15.866 1.00 91.06 86 GLY A O 1
ATOM 624 N N . ALA A 1 87 ? 23.580 2.112 -17.385 1.00 91.44 87 ALA A N 1
ATOM 625 C CA . ALA A 1 87 ? 22.824 3.066 -16.580 1.00 91.44 87 ALA A CA 1
ATOM 626 C C . ALA A 1 87 ? 21.421 2.537 -16.250 1.00 91.44 87 ALA A C 1
ATOM 628 O O . ALA A 1 87 ? 21.019 2.589 -15.090 1.00 91.44 87 ALA A O 1
ATOM 629 N N . VAL A 1 88 ? 20.723 1.935 -17.222 1.00 93.44 88 VAL A N 1
ATOM 630 C CA . VAL A 1 88 ? 19.385 1.354 -17.008 1.00 93.44 88 VAL A CA 1
ATOM 631 C C . VAL A 1 88 ? 19.400 0.242 -15.958 1.00 93.44 88 VAL A C 1
ATOM 633 O O . VAL A 1 88 ? 18.560 0.237 -15.061 1.00 93.44 88 VAL A O 1
ATOM 636 N N . ARG A 1 89 ? 20.373 -0.679 -16.009 1.00 94.75 89 ARG A N 1
ATOM 637 C CA . ARG A 1 89 ? 20.495 -1.751 -15.004 1.00 94.75 89 ARG A CA 1
ATOM 638 C C . ARG A 1 89 ? 20.759 -1.205 -13.609 1.00 94.75 89 ARG A C 1
ATOM 640 O O . ARG A 1 89 ? 20.078 -1.593 -12.664 1.00 94.75 89 ARG A O 1
ATOM 647 N N . THR A 1 90 ? 21.740 -0.317 -13.480 1.00 95.50 90 THR A N 1
ATOM 648 C CA . THR A 1 90 ? 22.132 0.236 -12.180 1.00 95.50 90 THR A CA 1
ATOM 649 C C . THR A 1 90 ? 20.997 1.052 -11.573 1.00 95.50 90 THR A C 1
ATOM 651 O O . THR A 1 90 ? 20.635 0.831 -10.420 1.00 95.50 90 THR A O 1
ATOM 654 N N . ALA A 1 91 ? 20.388 1.940 -12.362 1.00 95.69 91 ALA A N 1
ATOM 655 C CA . ALA A 1 91 ? 19.263 2.755 -11.923 1.00 95.69 91 ALA A CA 1
ATOM 656 C C . ALA A 1 91 ? 18.026 1.905 -11.619 1.00 95.69 91 ALA A C 1
ATOM 658 O O . ALA A 1 91 ? 17.355 2.155 -10.627 1.00 95.69 91 ALA A O 1
ATOM 659 N N . GLY A 1 92 ? 17.753 0.869 -12.412 1.00 96.44 92 GLY A N 1
ATOM 660 C CA . GLY A 1 92 ? 16.633 -0.036 -12.181 1.00 96.44 92 GLY A CA 1
ATOM 661 C C . GLY A 1 92 ? 16.773 -0.867 -10.907 1.00 96.44 92 GLY A C 1
ATOM 662 O O . GLY A 1 92 ? 15.802 -1.023 -10.172 1.00 96.44 92 GLY A O 1
ATOM 663 N N . ILE A 1 93 ? 17.968 -1.392 -10.612 1.00 97.62 93 ILE A N 1
ATOM 664 C CA . ILE A 1 93 ? 18.223 -2.122 -9.357 1.00 97.62 93 ILE A CA 1
ATOM 665 C C . ILE A 1 93 ? 18.149 -1.163 -8.166 1.00 97.62 93 ILE A C 1
ATOM 667 O O . ILE A 1 93 ? 17.539 -1.493 -7.149 1.00 97.62 93 ILE A O 1
ATOM 671 N N . ALA A 1 94 ? 18.734 0.031 -8.292 1.00 97.88 94 ALA A N 1
ATOM 672 C CA . ALA A 1 94 ? 18.662 1.052 -7.254 1.00 97.88 94 ALA A CA 1
ATOM 673 C C . ALA A 1 94 ? 17.212 1.493 -6.998 1.00 97.88 94 ALA A C 1
ATOM 675 O O . ALA A 1 94 ? 16.790 1.536 -5.847 1.00 97.88 94 ALA A O 1
ATOM 676 N N . GLY A 1 95 ? 16.439 1.750 -8.057 1.00 97.06 95 GLY A N 1
ATOM 677 C CA . GLY A 1 95 ? 15.023 2.110 -7.997 1.00 97.06 95 GLY A CA 1
ATOM 678 C C . GLY A 1 95 ? 14.162 0.998 -7.403 1.00 97.06 95 GLY A C 1
ATOM 679 O O . GLY A 1 95 ? 13.330 1.273 -6.544 1.00 97.06 95 GLY A O 1
ATOM 680 N N . LEU A 1 96 ? 14.424 -0.261 -7.770 1.00 97.62 96 LEU A N 1
ATOM 681 C CA . LEU A 1 96 ? 13.773 -1.429 -7.175 1.00 97.62 96 LEU A CA 1
ATOM 682 C C . LEU A 1 96 ? 13.997 -1.481 -5.663 1.00 97.62 96 LEU A C 1
ATOM 684 O O . LEU A 1 96 ? 13.036 -1.595 -4.909 1.00 97.62 96 LEU A O 1
ATOM 688 N N . LEU A 1 97 ? 15.253 -1.408 -5.211 1.00 98.06 97 LEU A N 1
ATOM 689 C CA . LEU A 1 97 ? 15.579 -1.522 -3.787 1.00 98.06 97 LEU A CA 1
ATOM 690 C C . LEU A 1 97 ? 15.070 -0.317 -2.993 1.00 98.06 97 LEU A C 1
ATOM 692 O O . LEU A 1 97 ? 14.462 -0.494 -1.939 1.00 98.06 97 LEU A O 1
ATOM 696 N N . ALA A 1 98 ? 15.285 0.896 -3.506 1.00 98.12 98 ALA A N 1
ATOM 697 C CA . ALA A 1 98 ? 14.819 2.121 -2.868 1.00 98.12 98 ALA A CA 1
ATOM 698 C C . ALA A 1 98 ? 13.289 2.144 -2.756 1.00 98.12 98 ALA A C 1
ATOM 700 O O . ALA A 1 98 ? 12.758 2.418 -1.680 1.00 98.12 98 ALA A O 1
ATOM 701 N N . GLY A 1 99 ? 12.589 1.793 -3.839 1.00 97.50 99 GLY A N 1
ATOM 702 C CA . GLY A 1 99 ? 11.133 1.705 -3.871 1.00 97.50 99 GLY A CA 1
ATOM 703 C C . GLY A 1 99 ? 10.593 0.633 -2.928 1.00 97.50 99 GLY A C 1
ATOM 704 O O . GLY A 1 99 ? 9.740 0.935 -2.099 1.00 97.50 99 GLY A O 1
ATOM 705 N N . ALA A 1 100 ? 11.154 -0.581 -2.955 1.00 97.69 100 ALA A N 1
ATOM 706 C CA . ALA A 1 100 ? 10.710 -1.673 -2.088 1.00 97.69 100 ALA A CA 1
ATOM 707 C C . ALA A 1 100 ? 10.865 -1.321 -0.599 1.00 97.69 100 ALA A C 1
ATOM 709 O O . ALA A 1 100 ? 9.940 -1.531 0.184 1.00 97.69 100 ALA A O 1
ATOM 710 N N . ILE A 1 101 ? 12.014 -0.756 -0.203 1.00 97.94 101 ILE A N 1
ATOM 711 C CA . ILE A 1 101 ? 12.272 -0.334 1.184 1.00 97.94 101 ILE A CA 1
ATOM 712 C C . ILE A 1 101 ? 11.319 0.794 1.589 1.00 97.94 101 ILE A C 1
ATOM 714 O O . ILE A 1 101 ? 10.719 0.731 2.662 1.00 97.94 101 ILE A O 1
ATOM 718 N N . SER A 1 102 ? 11.163 1.811 0.735 1.00 97.19 102 SER A N 1
ATOM 719 C CA . SER A 1 102 ? 10.268 2.942 0.998 1.00 97.19 102 SER A CA 1
ATOM 720 C C . SER A 1 102 ? 8.822 2.483 1.163 1.00 97.19 102 SER A C 1
ATOM 722 O O . SER A 1 102 ? 8.144 2.922 2.090 1.00 97.19 102 SER A O 1
ATOM 724 N N . MET A 1 103 ? 8.371 1.560 0.318 1.00 95.44 103 MET A N 1
ATOM 725 C CA . MET A 1 103 ? 7.022 1.025 0.372 1.00 95.44 103 MET A CA 1
ATOM 726 C C . MET A 1 103 ? 6.785 0.158 1.613 1.00 95.44 103 MET A C 1
ATOM 728 O O . MET A 1 103 ? 5.747 0.280 2.262 1.00 95.44 103 MET A O 1
ATOM 732 N N . ALA A 1 104 ? 7.757 -0.677 1.987 1.00 96.25 104 ALA A N 1
ATOM 733 C CA . ALA A 1 104 ? 7.689 -1.484 3.203 1.00 96.25 104 ALA A CA 1
ATOM 734 C C . ALA A 1 104 ? 7.616 -0.611 4.463 1.00 96.25 104 ALA A C 1
ATOM 736 O O . ALA A 1 104 ? 6.803 -0.870 5.353 1.00 96.25 104 ALA A O 1
ATOM 737 N N . ALA A 1 105 ? 8.439 0.441 4.515 1.00 96.94 105 ALA A N 1
ATOM 738 C CA . ALA A 1 105 ? 8.430 1.415 5.599 1.00 96.94 105 ALA A CA 1
ATOM 739 C C . ALA A 1 105 ? 7.103 2.188 5.649 1.00 96.94 105 ALA A C 1
ATOM 741 O O . ALA A 1 105 ? 6.528 2.340 6.724 1.00 96.94 105 ALA A O 1
ATOM 742 N N . GLY A 1 106 ? 6.586 2.621 4.494 1.00 94.94 106 GLY A N 1
ATOM 743 C CA . GLY A 1 106 ? 5.295 3.303 4.388 1.00 94.94 106 GLY A CA 1
ATOM 744 C C . GLY A 1 106 ? 4.131 2.441 4.876 1.00 94.94 106 GLY A C 1
ATOM 745 O O . GLY A 1 106 ? 3.312 2.910 5.663 1.00 94.94 106 GLY A O 1
ATOM 746 N N . GLU A 1 107 ? 4.093 1.165 4.487 1.00 95.00 107 GLU A N 1
ATOM 747 C CA . GLU A 1 107 ? 3.078 0.220 4.966 1.00 95.00 107 GLU A CA 1
ATOM 748 C C . GLU A 1 107 ? 3.217 -0.033 6.477 1.00 95.00 107 GLU A C 1
ATOM 750 O O . GLU A 1 107 ? 2.209 -0.058 7.180 1.00 95.00 107 GLU A O 1
ATOM 755 N N . TYR A 1 108 ? 4.446 -0.124 7.006 1.00 94.94 108 TYR A N 1
ATOM 756 C CA . TYR A 1 108 ? 4.674 -0.327 8.443 1.00 94.94 108 TYR A CA 1
ATOM 757 C C . TYR A 1 108 ? 4.109 0.839 9.246 1.00 94.94 108 TYR A C 1
ATOM 759 O O . TYR A 1 108 ? 3.351 0.640 10.194 1.00 94.94 108 TYR A O 1
ATOM 767 N N . VAL A 1 109 ? 4.477 2.062 8.852 1.00 96.12 109 VAL A N 1
ATOM 768 C CA . VAL A 1 109 ? 4.028 3.291 9.509 1.00 96.12 109 VAL A CA 1
ATOM 769 C C . VAL A 1 109 ? 2.515 3.433 9.383 1.00 96.12 109 VAL A C 1
ATOM 771 O O . VAL A 1 109 ? 1.861 3.737 10.374 1.00 96.12 109 VAL A O 1
ATOM 774 N N . SER A 1 110 ? 1.946 3.157 8.205 1.00 92.44 110 SER A N 1
ATOM 775 C CA . SER A 1 110 ? 0.500 3.238 7.980 1.00 92.44 110 SER A CA 1
ATOM 776 C C . SER A 1 110 ? -0.282 2.280 8.877 1.00 92.44 110 SER A C 1
ATOM 778 O O . SER A 1 110 ? -1.244 2.701 9.513 1.00 92.44 110 SER A O 1
ATOM 780 N N . VAL A 1 111 ? 0.105 1.001 8.934 1.00 92.25 111 VAL A N 1
ATOM 781 C CA . VAL A 1 111 ? -0.602 0.001 9.754 1.00 92.25 111 VAL A CA 1
ATOM 782 C C . VAL A 1 111 ? -0.374 0.262 11.243 1.00 92.25 111 VAL A C 1
ATOM 784 O O . VAL A 1 111 ? -1.315 0.175 12.023 1.00 92.25 111 VAL A O 1
ATOM 787 N N . SER A 1 112 ? 0.839 0.655 11.645 1.00 93.50 112 SER A N 1
ATOM 788 C CA . SER A 1 112 ? 1.123 0.999 13.047 1.00 93.50 112 SER A CA 1
ATOM 789 C C . SER A 1 112 ? 0.287 2.192 13.508 1.00 93.50 112 SER A C 1
ATOM 791 O O . SER A 1 112 ? -0.349 2.116 14.549 1.00 93.50 112 SER A O 1
ATOM 793 N N . ALA A 1 113 ? 0.199 3.252 12.698 1.00 93.81 113 ALA A N 1
ATOM 794 C CA . ALA A 1 113 ? -0.619 4.418 13.021 1.00 93.81 113 ALA A CA 1
ATOM 795 C C . ALA A 1 113 ? -2.116 4.079 13.109 1.00 93.81 113 ALA A C 1
ATOM 797 O O . ALA A 1 113 ? -2.810 4.610 13.970 1.00 93.81 113 ALA A O 1
ATOM 798 N N . GLN A 1 114 ? -2.621 3.187 12.246 1.00 92.00 114 GLN A N 1
ATOM 799 C CA . GLN A 1 114 ? -3.999 2.693 12.350 1.00 92.00 114 GLN A CA 1
ATOM 800 C C . GLN A 1 114 ? -4.219 1.943 13.667 1.00 92.00 114 GLN A C 1
ATOM 802 O O . GLN A 1 114 ? -5.187 2.230 14.366 1.00 92.00 114 GLN A O 1
ATOM 807 N N . ASN A 1 115 ? -3.302 1.050 14.043 1.00 91.31 115 ASN A N 1
ATOM 808 C CA . ASN A 1 115 ? -3.395 0.311 15.302 1.00 91.31 115 ASN A CA 1
ATOM 809 C C . ASN A 1 115 ? -3.301 1.244 16.524 1.00 91.31 115 ASN A C 1
ATOM 811 O O . ASN A 1 115 ? -4.064 1.075 17.469 1.00 91.31 115 ASN A O 1
ATOM 815 N N . ASP A 1 116 ? -2.437 2.262 16.492 1.00 94.06 116 ASP A N 1
ATOM 816 C CA . ASP A 1 116 ? -2.314 3.256 17.569 1.00 94.06 116 ASP A CA 1
ATOM 817 C C . ASP A 1 116 ? -3.600 4.085 17.736 1.00 94.06 116 ASP A C 1
ATOM 819 O O . ASP A 1 116 ? -4.010 4.384 18.859 1.00 94.06 116 ASP A O 1
ATOM 823 N N . LEU A 1 117 ? -4.261 4.445 16.628 1.00 92.19 117 LEU A N 1
ATOM 824 C CA . LEU A 1 117 ? -5.557 5.128 16.659 1.00 92.19 117 LEU A CA 1
ATOM 825 C C . LEU A 1 117 ? -6.642 4.231 17.259 1.00 92.19 117 LEU A C 1
ATOM 827 O O . LEU A 1 117 ? -7.374 4.679 18.137 1.00 92.19 117 LEU A O 1
ATOM 831 N N . VAL A 1 118 ? -6.705 2.963 16.841 1.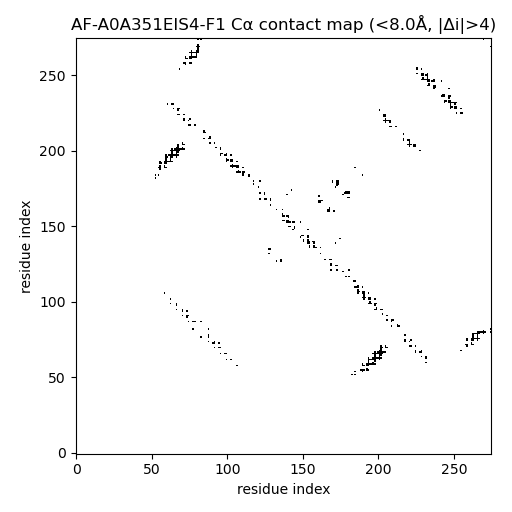00 91.88 118 VAL A N 1
ATOM 832 C CA . VAL A 1 118 ? -7.654 1.987 17.395 1.00 91.88 118 VAL A CA 1
ATOM 833 C C . VAL A 1 118 ? -7.416 1.789 18.889 1.00 91.88 118 VAL A C 1
ATOM 835 O O . VAL A 1 118 ? -8.355 1.881 19.671 1.00 91.88 118 VAL A O 1
ATOM 838 N N . ALA A 1 119 ? -6.167 1.587 19.310 1.00 92.50 119 ALA A N 1
ATOM 839 C CA . ALA A 1 119 ? -5.821 1.427 20.719 1.00 92.50 119 ALA A CA 1
ATOM 840 C C . ALA A 1 119 ? -6.241 2.645 21.553 1.00 92.50 119 ALA A C 1
ATOM 842 O O . ALA A 1 119 ? -6.769 2.492 22.652 1.00 92.50 119 ALA A O 1
ATOM 843 N N . ARG A 1 120 ? -6.058 3.856 21.015 1.00 94.56 120 ARG A N 1
ATOM 844 C CA . ARG A 1 120 ? -6.481 5.088 21.681 1.00 94.56 120 ARG A CA 1
ATOM 845 C C . ARG A 1 120 ? -7.995 5.170 21.856 1.00 94.56 120 ARG A C 1
ATOM 847 O O . ARG A 1 120 ? -8.428 5.597 22.923 1.00 94.56 120 ARG A O 1
ATOM 854 N N . GLU A 1 121 ? -8.778 4.843 20.832 1.00 93.88 121 GLU A N 1
ATOM 855 C CA . GLU A 1 121 ? -10.241 4.880 20.949 1.00 93.88 121 GLU A CA 1
ATOM 856 C C . GLU A 1 121 ? -10.741 3.789 21.906 1.00 93.88 121 GLU A C 1
ATOM 858 O O . GLU A 1 121 ? -11.514 4.097 22.803 1.00 93.88 121 GLU A O 1
ATOM 863 N N . LEU A 1 122 ? -10.184 2.572 21.855 1.00 93.56 122 LEU A N 1
ATOM 864 C CA . LEU A 1 122 ? -10.495 1.512 22.829 1.00 93.56 122 LEU A CA 1
ATOM 865 C C . LEU A 1 122 ? -10.169 1.910 24.276 1.00 93.56 122 LEU A C 1
ATOM 867 O O . LEU A 1 122 ? -10.865 1.516 25.209 1.00 93.56 122 LEU A O 1
ATOM 871 N N . ASP A 1 123 ? -9.095 2.671 24.486 1.00 95.06 123 ASP A N 1
ATOM 872 C CA . ASP A 1 123 ? -8.725 3.173 25.809 1.00 95.06 123 ASP A CA 1
ATOM 873 C C . ASP A 1 123 ? -9.637 4.299 26.306 1.00 95.06 123 ASP A C 1
ATOM 875 O O . ASP A 1 123 ? -9.752 4.478 27.520 1.00 95.06 123 ASP A O 1
ATOM 879 N N . LYS A 1 124 ? -10.244 5.082 25.406 1.00 94.94 124 LYS A N 1
ATOM 880 C CA . LYS A 1 124 ? -11.275 6.057 25.784 1.00 94.94 124 LYS A CA 1
ATOM 881 C C . LYS A 1 124 ? -12.571 5.343 26.133 1.00 94.94 124 LYS A C 1
ATOM 883 O O . LYS A 1 124 ? -13.091 5.587 27.210 1.00 94.94 124 LYS A O 1
ATOM 888 N N . GLU A 1 125 ? -12.988 4.414 25.284 1.00 95.38 125 GLU A N 1
ATOM 889 C CA . GLU A 1 125 ? -14.206 3.628 25.449 1.00 95.38 125 GLU A CA 1
ATOM 890 C C . GLU A 1 125 ? -14.210 2.867 26.775 1.00 95.38 125 GLU A C 1
ATOM 892 O O . GLU A 1 125 ? -15.108 2.978 27.601 1.00 95.38 125 GLU A O 1
ATOM 897 N N . ARG A 1 126 ? -13.091 2.198 27.082 1.00 95.38 126 ARG A N 1
ATOM 898 C CA . ARG A 1 126 ? -12.922 1.508 28.366 1.00 95.38 126 ARG A CA 1
ATOM 899 C C . ARG A 1 126 ? -13.051 2.446 29.571 1.00 95.38 126 ARG A C 1
ATOM 901 O O . ARG A 1 126 ? -13.434 1.990 30.645 1.00 95.38 126 ARG A O 1
ATOM 908 N N . LYS A 1 127 ? -12.654 3.715 29.437 1.00 96.75 127 LYS A N 1
ATOM 909 C CA . LYS A 1 127 ? -12.804 4.699 30.518 1.00 96.75 127 LYS A CA 1
ATOM 910 C C . LYS A 1 127 ? -14.241 5.168 30.628 1.00 96.75 127 LYS A C 1
ATOM 912 O O . LYS A 1 127 ? -14.715 5.237 31.749 1.00 96.75 127 LYS A O 1
ATOM 917 N N . ALA A 1 128 ? -14.905 5.426 29.509 1.00 95.31 128 ALA A N 1
ATOM 918 C CA . ALA A 1 128 ? -16.288 5.873 29.488 1.00 95.31 128 ALA A CA 1
ATOM 919 C C . ALA A 1 128 ? -17.213 4.824 30.137 1.00 95.31 128 ALA A C 1
ATOM 921 O O . ALA A 1 128 ? -17.821 5.111 31.165 1.00 95.31 128 ALA A O 1
ATOM 922 N N . ILE A 1 129 ? -17.098 3.551 29.728 1.00 95.69 129 ILE A N 1
ATOM 923 C CA . ILE A 1 129 ? -17.795 2.402 30.350 1.00 95.69 129 ILE A CA 1
ATOM 924 C C . ILE A 1 129 ? -17.528 2.285 31.862 1.00 95.69 129 ILE A C 1
ATOM 926 O O . ILE A 1 129 ? -18.381 1.829 32.624 1.00 95.69 129 ILE A O 1
ATOM 930 N N . ALA A 1 130 ? -16.327 2.646 32.323 1.00 95.94 130 ALA A N 1
ATOM 931 C CA . ALA A 1 130 ? -15.962 2.559 33.736 1.00 95.94 130 ALA A CA 1
ATOM 932 C C . ALA A 1 130 ? -16.392 3.783 34.562 1.00 95.94 130 ALA A C 1
ATOM 934 O O . ALA A 1 130 ? -16.584 3.653 35.774 1.00 95.94 130 ALA A O 1
ATOM 935 N N . GLU A 1 131 ? -16.467 4.959 33.940 1.00 96.81 131 GLU A N 1
ATOM 936 C CA . GLU A 1 131 ? -16.773 6.237 34.584 1.00 96.81 131 GLU A CA 1
ATOM 937 C C . GLU A 1 131 ? -18.285 6.500 34.627 1.00 96.81 131 GLU A C 1
ATOM 939 O O . GLU A 1 131 ? -18.770 6.901 35.687 1.00 96.81 131 GLU A O 1
ATOM 944 N N . ASP A 1 132 ? -19.015 6.211 33.543 1.00 96.44 132 ASP A N 1
ATOM 945 C CA . ASP A 1 132 ? -20.469 6.392 33.442 1.00 96.44 132 ASP A CA 1
ATOM 946 C C . ASP A 1 132 ? -21.166 5.217 32.714 1.00 96.44 132 ASP A C 1
ATOM 948 O O . ASP A 1 132 ? -21.560 5.313 31.554 1.00 96.44 132 ASP A O 1
ATOM 952 N N . PRO A 1 133 ? -21.337 4.060 33.379 1.00 95.44 133 PRO A N 1
ATOM 953 C CA . PRO A 1 133 ? -21.984 2.902 32.763 1.00 95.44 133 PRO A CA 1
ATOM 954 C C . PRO A 1 133 ? -23.476 3.117 32.469 1.00 95.44 133 PRO A C 1
ATOM 956 O O . PRO A 1 133 ? -24.050 2.333 31.712 1.00 95.44 133 PRO A O 1
ATOM 959 N N . GLU A 1 134 ? -24.126 4.099 33.104 1.00 96.56 134 GLU A N 1
ATOM 960 C CA . GLU A 1 134 ? -25.539 4.407 32.858 1.00 96.56 134 GLU A CA 1
ATOM 961 C C . GLU A 1 134 ? -25.682 5.128 31.513 1.00 96.56 134 GLU A C 1
ATOM 963 O O . GLU A 1 134 ? -26.459 4.660 30.681 1.00 96.56 134 GLU A O 1
ATOM 968 N N . GLU A 1 135 ? -24.870 6.165 31.270 1.00 96.69 135 GLU A N 1
ATOM 969 C CA . GLU A 1 135 ? -24.807 6.882 29.986 1.00 96.69 135 GLU A CA 1
ATOM 970 C C . GLU A 1 135 ? -24.458 5.927 28.832 1.00 96.69 135 GLU A C 1
ATOM 972 O O . GLU A 1 135 ? -25.219 5.822 27.875 1.00 96.69 135 GLU A O 1
ATOM 977 N N . GLU A 1 136 ? -23.412 5.110 28.974 1.00 97.00 136 GLU A N 1
ATOM 978 C CA . GLU A 1 136 ? -23.006 4.141 27.938 1.00 97.00 136 GLU A CA 1
ATOM 979 C C . GLU A 1 136 ? -24.079 3.075 27.643 1.00 97.00 136 GLU A C 1
ATOM 981 O O . GLU A 1 136 ? -24.237 2.603 26.516 1.00 97.00 136 GLU A O 1
ATOM 986 N N . THR A 1 137 ? -24.877 2.694 28.650 1.00 97.44 137 THR A N 1
ATOM 987 C CA . THR A 1 137 ? -26.011 1.781 28.429 1.00 97.44 137 THR A CA 1
ATOM 988 C C . THR A 1 137 ? -27.106 2.449 27.595 1.00 97.44 137 THR A C 1
ATOM 990 O O . THR A 1 137 ? -27.733 1.783 26.767 1.00 97.44 137 THR A O 1
ATOM 993 N N . GLU A 1 138 ? -27.368 3.736 27.834 1.00 96.81 138 GLU A N 1
ATOM 994 C CA . GLU A 1 138 ? -28.336 4.519 27.064 1.00 96.81 138 GLU A CA 1
ATOM 995 C C . GLU A 1 138 ? -27.848 4.722 25.623 1.00 96.81 138 GLU A C 1
ATOM 997 O O . GLU A 1 138 ? -28.614 4.452 24.699 1.00 96.81 138 GLU A O 1
ATOM 1002 N N . GLU A 1 139 ? -26.570 5.059 25.415 1.00 96.06 139 GLU A N 1
ATOM 1003 C CA . GLU A 1 139 ? -25.974 5.204 24.077 1.00 96.06 139 GLU A CA 1
ATOM 1004 C C . GLU A 1 139 ? -26.079 3.908 23.253 1.00 96.06 139 GLU A C 1
ATOM 1006 O O . GLU A 1 139 ? -26.561 3.913 22.112 1.00 96.06 139 GLU A O 1
ATOM 1011 N N . LEU A 1 140 ? -25.737 2.758 23.848 1.00 96.50 140 LEU A N 1
ATOM 1012 C CA . LEU A 1 140 ? -25.859 1.467 23.169 1.00 96.50 140 LEU A CA 1
ATOM 1013 C C . LEU A 1 140 ? -27.323 1.103 22.861 1.00 96.50 140 LEU A C 1
ATOM 1015 O O . LEU A 1 140 ? -27.614 0.493 21.824 1.00 96.50 140 LEU A O 1
ATOM 1019 N N . ALA A 1 141 ? -28.260 1.462 23.743 1.00 97.44 141 ALA A N 1
ATOM 1020 C CA . ALA A 1 141 ? -29.686 1.256 23.508 1.00 97.44 141 ALA A CA 1
ATOM 1021 C C . ALA A 1 141 ? -30.190 2.118 22.339 1.00 97.44 141 ALA A C 1
ATOM 1023 O O . ALA A 1 141 ? -30.862 1.591 21.449 1.00 97.44 141 ALA A O 1
ATOM 1024 N N . GLU A 1 142 ? -29.813 3.398 22.280 1.00 96.81 142 GLU A N 1
ATOM 1025 C CA . GLU A 1 142 ? -30.141 4.285 21.157 1.00 96.81 142 GLU A CA 1
ATOM 1026 C C . GLU A 1 142 ? -29.631 3.707 19.829 1.00 96.81 142 GLU A C 1
ATOM 1028 O O . GLU A 1 142 ? -30.379 3.624 18.849 1.00 96.81 142 GLU A O 1
ATOM 1033 N N . LEU A 1 143 ? -28.402 3.186 19.806 1.00 95.00 143 LEU A N 1
ATOM 1034 C CA . LEU A 1 143 ? -27.834 2.548 18.619 1.00 95.00 143 LEU A CA 1
ATOM 1035 C C . LEU A 1 143 ? -28.625 1.303 18.173 1.00 95.00 143 LEU A C 1
ATOM 1037 O O . LEU A 1 143 ? -28.811 1.058 16.975 1.00 95.00 143 LEU A O 1
ATOM 1041 N N . TYR A 1 144 ? -29.124 0.502 19.116 1.00 95.81 144 TYR A N 1
ATOM 1042 C CA . TYR A 1 144 ? -29.998 -0.631 18.807 1.00 95.81 144 TYR A CA 1
ATOM 1043 C C . TYR A 1 144 ? -31.375 -0.199 18.288 1.00 95.81 144 TYR A C 1
ATOM 1045 O O . TYR A 1 144 ? -31.909 -0.844 17.375 1.00 95.81 144 TYR A O 1
ATOM 1053 N N . GLU A 1 145 ? -31.938 0.895 18.801 1.00 97.06 145 GLU A N 1
ATOM 1054 C CA . GLU A 1 145 ? -33.167 1.488 18.263 1.00 97.06 145 GLU A CA 1
ATOM 1055 C C . GLU A 1 145 ? -32.979 1.969 16.820 1.00 97.06 145 GLU A C 1
ATOM 1057 O O . GLU A 1 145 ? -33.809 1.666 15.956 1.00 97.06 145 GLU A O 1
ATOM 1062 N N . GLU A 1 146 ? -31.856 2.627 16.511 1.00 95.50 146 GLU A N 1
ATOM 1063 C CA . GLU A 1 146 ? -31.509 3.037 15.142 1.00 95.50 146 GLU A CA 1
ATOM 1064 C C . GLU A 1 146 ? -31.410 1.841 14.182 1.00 95.50 146 GLU A C 1
ATOM 1066 O O . GLU A 1 146 ? -31.752 1.940 12.997 1.00 95.50 146 GLU A O 1
ATOM 1071 N N . ARG A 1 147 ? -31.005 0.673 14.695 1.00 92.62 147 ARG A N 1
ATOM 1072 C CA . ARG A 1 147 ? -30.972 -0.599 13.953 1.00 92.62 147 ARG A CA 1
ATOM 1073 C C . ARG A 1 147 ? -32.332 -1.303 13.871 1.00 92.62 147 ARG A C 1
ATOM 1075 O O . ARG A 1 147 ? -32.436 -2.363 13.248 1.00 92.62 147 ARG A O 1
ATOM 1082 N N . GLY A 1 148 ? -33.382 -0.697 14.422 1.00 95.31 148 GLY A N 1
ATOM 1083 C CA . GLY A 1 148 ? -34.773 -1.121 14.287 1.00 95.31 148 GLY A CA 1
ATOM 1084 C C . GLY A 1 148 ? -35.310 -1.960 15.445 1.00 95.31 148 GLY A C 1
ATOM 1085 O O . GLY A 1 148 ? -36.376 -2.564 15.290 1.00 95.31 148 GLY A O 1
ATOM 1086 N N . MET A 1 149 ? -34.606 -2.031 16.579 1.00 96.75 149 MET A N 1
ATOM 1087 C CA . MET A 1 149 ? -35.165 -2.606 17.808 1.00 96.75 149 MET A CA 1
ATOM 1088 C C . MET A 1 149 ? -36.205 -1.651 18.410 1.00 96.75 149 MET A C 1
ATOM 1090 O O . MET A 1 149 ? -36.160 -0.445 18.181 1.00 96.75 149 MET A O 1
ATOM 1094 N N . ASN A 1 150 ? -37.185 -2.175 19.151 1.00 97.12 150 ASN A N 1
ATOM 1095 C CA . ASN A 1 150 ? -38.043 -1.296 19.947 1.00 97.12 150 ASN A CA 1
ATOM 1096 C C . ASN A 1 150 ? -37.277 -0.833 21.201 1.00 97.12 150 ASN A C 1
ATOM 1098 O O . ASN A 1 150 ? -36.384 -1.537 21.669 1.00 97.12 150 ASN A O 1
ATOM 1102 N N . ALA A 1 151 ? -37.674 0.305 21.769 1.00 96.62 151 ALA A N 1
ATOM 1103 C CA . ALA A 1 151 ? -36.986 0.895 22.918 1.00 96.62 151 ALA A CA 1
ATOM 1104 C C . ALA A 1 151 ? -36.837 -0.069 24.107 1.00 96.62 151 ALA A C 1
ATOM 1106 O O . ALA A 1 151 ? -35.748 -0.239 24.649 1.00 96.62 151 ALA A O 1
ATOM 1107 N N . ASP A 1 152 ? -37.909 -0.788 24.460 1.00 96.69 152 ASP A N 1
ATOM 1108 C CA . ASP A 1 152 ? -37.877 -1.724 25.590 1.00 96.69 152 ASP A CA 1
ATOM 1109 C C . ASP A 1 152 ? -36.864 -2.870 25.379 1.00 96.69 152 ASP A C 1
ATOM 1111 O O . ASP A 1 152 ? -36.144 -3.228 26.310 1.00 96.69 152 ASP A O 1
ATOM 1115 N N . GLN A 1 153 ? -36.781 -3.450 24.169 1.00 96.81 153 GLN A N 1
ATOM 1116 C CA . GLN A 1 153 ? -35.824 -4.531 23.881 1.00 96.81 153 GLN A CA 1
ATOM 1117 C C . GLN A 1 153 ? -34.405 -4.002 23.691 1.00 96.81 153 GLN A C 1
ATOM 1119 O O . GLN A 1 153 ? -33.461 -4.703 24.042 1.00 96.81 153 GLN A O 1
ATOM 1124 N N . ALA A 1 154 ? -34.245 -2.806 23.122 1.00 97.12 154 ALA A N 1
ATOM 1125 C CA . ALA A 1 154 ? -32.948 -2.164 22.955 1.00 97.12 154 ALA A CA 1
ATOM 1126 C C . ALA A 1 154 ? -32.287 -1.919 24.317 1.00 97.12 154 ALA A C 1
ATOM 1128 O O . ALA A 1 154 ? -31.157 -2.355 24.538 1.00 97.12 154 ALA A O 1
ATOM 1129 N N . LEU A 1 155 ? -33.039 -1.341 25.260 1.00 97.69 155 LEU A N 1
ATOM 1130 C CA . LEU A 1 155 ? -32.577 -1.104 26.624 1.00 97.69 155 LEU A CA 1
ATOM 1131 C C . LEU A 1 155 ? -32.284 -2.413 27.372 1.00 97.69 155 LEU A C 1
ATOM 1133 O O . LEU A 1 155 ? -31.244 -2.532 28.018 1.00 97.69 155 LEU A O 1
ATOM 1137 N N . GLU A 1 156 ? -33.162 -3.420 27.268 1.00 97.31 156 GLU A N 1
ATOM 1138 C CA . GLU A 1 156 ? -32.926 -4.735 27.884 1.00 97.31 156 GLU A CA 1
ATOM 1139 C C . GLU A 1 156 ? -31.641 -5.386 27.341 1.00 97.31 156 GLU A C 1
ATOM 1141 O O . GLU A 1 156 ? -30.838 -5.921 28.108 1.00 97.31 156 GLU A O 1
ATOM 1146 N N . MET A 1 157 ? -31.407 -5.312 26.028 1.00 96.31 157 MET A N 1
ATOM 1147 C CA . MET A 1 157 ? -30.201 -5.852 25.399 1.00 96.31 157 MET A CA 1
ATOM 1148 C C . MET A 1 157 ? -28.934 -5.100 25.803 1.00 96.31 157 MET A C 1
ATOM 1150 O O . MET A 1 157 ? -27.943 -5.750 26.142 1.00 96.31 157 MET A O 1
ATOM 1154 N N . ALA A 1 158 ? -28.964 -3.766 25.810 1.00 96.81 158 ALA A N 1
ATOM 1155 C CA . ALA A 1 158 ? -27.836 -2.950 26.247 1.00 96.81 158 ALA A CA 1
ATOM 1156 C C . ALA A 1 158 ? -27.452 -3.280 27.700 1.00 96.81 158 ALA A C 1
ATOM 1158 O O . ALA A 1 158 ? -26.300 -3.604 27.981 1.00 96.81 158 ALA A O 1
ATOM 1159 N N . GLN A 1 159 ? -28.432 -3.369 28.606 1.00 97.12 159 GLN A N 1
ATOM 1160 C CA . GLN A 1 159 ? -28.203 -3.770 30.000 1.00 97.12 159 GLN A CA 1
ATOM 1161 C C . GLN A 1 159 ? -27.606 -5.179 30.138 1.00 97.12 159 GLN A C 1
ATOM 1163 O O . GLN A 1 159 ? -26.816 -5.431 31.048 1.00 97.12 159 GLN A O 1
ATOM 1168 N N . LEU A 1 160 ? -27.986 -6.127 29.274 1.00 96.38 160 LEU A N 1
ATOM 1169 C CA . LEU A 1 160 ? -27.411 -7.477 29.274 1.00 96.38 160 LEU A CA 1
ATOM 1170 C C . LEU A 1 160 ? -25.945 -7.478 28.825 1.00 96.38 160 LEU A C 1
ATOM 1172 O O . LEU A 1 160 ? -25.134 -8.187 29.422 1.00 96.38 160 LEU A O 1
ATOM 1176 N N . VAL A 1 161 ? -25.604 -6.690 27.803 1.00 96.06 161 VAL A N 1
ATOM 1177 C CA . VAL A 1 161 ? -24.229 -6.538 27.302 1.00 96.06 161 VAL A CA 1
ATOM 1178 C C . VAL A 1 161 ? -23.342 -5.853 28.347 1.00 96.06 161 VAL A C 1
ATOM 1180 O O . VAL A 1 161 ? -22.257 -6.351 28.656 1.00 96.06 161 VAL A O 1
ATOM 1183 N N . MET A 1 162 ? -23.844 -4.782 28.964 1.00 96.44 162 MET A N 1
ATOM 1184 C CA . MET A 1 162 ? -23.124 -3.959 29.942 1.00 96.44 162 MET A CA 1
ATOM 1185 C C . MET A 1 162 ? -22.805 -4.678 31.263 1.00 96.44 162 MET A C 1
ATOM 1187 O O . MET A 1 162 ? -21.952 -4.233 32.028 1.00 96.44 162 MET A O 1
ATOM 1191 N N . GLN A 1 163 ? -23.406 -5.845 31.530 1.00 95.69 163 GLN A N 1
ATOM 1192 C CA . GLN A 1 163 ? -23.066 -6.672 32.700 1.00 95.69 163 GLN A CA 1
ATOM 1193 C C . GLN A 1 163 ? -21.633 -7.210 32.680 1.00 95.69 163 GLN A C 1
ATOM 1195 O O . GLN A 1 163 ? -21.093 -7.550 33.737 1.00 95.69 163 GLN A O 1
ATOM 1200 N N . ASN A 1 164 ? -21.028 -7.344 31.498 1.00 94.81 164 ASN A N 1
ATOM 1201 C CA . ASN A 1 164 ? -19.650 -7.783 31.357 1.00 94.81 164 ASN A CA 1
ATOM 1202 C C . ASN A 1 164 ? -18.834 -6.681 30.664 1.00 94.81 164 ASN A C 1
ATOM 1204 O O . ASN A 1 164 ? -19.028 -6.474 29.470 1.00 94.81 164 ASN A O 1
ATOM 1208 N N . PRO A 1 165 ? -17.880 -6.033 31.354 1.00 91.50 165 PRO A N 1
ATOM 1209 C CA . PRO A 1 165 ? -17.129 -4.908 30.797 1.00 91.50 165 PRO A CA 1
ATOM 1210 C C . PRO A 1 165 ? -16.282 -5.284 29.572 1.00 91.50 165 PRO A C 1
ATOM 1212 O O . PRO A 1 165 ? -16.084 -4.451 28.694 1.00 91.50 165 PRO A O 1
ATOM 1215 N N . ASP A 1 166 ? -15.814 -6.533 29.470 1.00 92.00 166 ASP A N 1
ATOM 1216 C CA . ASP A 1 166 ? -15.077 -6.991 28.285 1.00 92.00 166 ASP A CA 1
ATOM 1217 C C . ASP A 1 166 ? -16.015 -7.146 27.078 1.00 92.00 166 ASP A C 1
ATOM 1219 O O . ASP A 1 166 ? -15.642 -6.820 25.952 1.00 92.00 166 ASP A O 1
ATOM 1223 N N . MET A 1 167 ? -17.246 -7.618 27.316 1.00 93.31 167 MET A N 1
ATOM 1224 C CA . MET A 1 167 ? -18.274 -7.742 26.279 1.00 93.31 167 MET A CA 1
ATOM 1225 C C . MET A 1 167 ? -18.814 -6.374 25.869 1.00 93.31 167 MET A C 1
ATOM 1227 O O . MET A 1 167 ? -18.979 -6.139 24.679 1.00 93.31 167 MET A O 1
ATOM 1231 N N . ALA A 1 168 ? -19.044 -5.481 26.834 1.00 94.50 168 ALA A N 1
ATOM 1232 C CA . ALA A 1 168 ? -19.413 -4.092 26.600 1.00 94.50 168 ALA A CA 1
ATOM 1233 C C . ALA A 1 168 ? -18.399 -3.417 25.680 1.00 94.50 168 ALA A C 1
ATOM 1235 O O . ALA A 1 168 ? -18.751 -3.010 24.580 1.00 94.50 168 ALA A O 1
ATOM 1236 N N . LEU A 1 169 ? -17.116 -3.442 26.052 1.00 94.62 169 LEU A N 1
ATOM 1237 C CA . LEU A 1 169 ? -16.055 -2.861 25.235 1.00 94.62 169 LEU A CA 1
ATOM 1238 C C . LEU A 1 169 ? -15.991 -3.481 23.832 1.00 94.62 169 LEU A C 1
ATOM 1240 O O . LEU A 1 169 ? -15.765 -2.774 22.856 1.00 94.62 169 LEU A O 1
ATOM 1244 N N . GLU A 1 170 ? -16.165 -4.799 23.706 1.00 93.25 170 GLU A N 1
ATOM 1245 C CA . GLU A 1 170 ? -16.176 -5.469 22.403 1.00 93.25 170 GLU A CA 1
ATOM 1246 C C . GLU A 1 170 ? -17.375 -5.051 21.537 1.00 93.25 170 GLU A C 1
ATOM 1248 O O . GLU A 1 170 ? -17.222 -4.880 20.325 1.00 93.25 170 GLU A O 1
ATOM 1253 N N . VAL A 1 171 ? -18.555 -4.893 22.139 1.00 94.06 171 VAL A N 1
ATOM 1254 C CA . VAL A 1 171 ? -19.781 -4.483 21.447 1.00 94.06 171 VAL A CA 1
ATOM 1255 C C . VAL A 1 171 ? -19.710 -3.010 21.061 1.00 94.06 171 VAL A C 1
ATOM 1257 O O . VAL A 1 171 ? -19.845 -2.734 19.874 1.00 94.06 171 VAL A O 1
ATOM 1260 N N . HIS A 1 172 ? -19.401 -2.101 21.987 1.00 94.00 172 HIS A N 1
ATOM 1261 C CA . HIS A 1 172 ? -19.209 -0.676 21.691 1.00 94.00 172 HIS A CA 1
ATOM 1262 C C . HIS A 1 172 ? -18.137 -0.478 20.609 1.00 94.00 172 HIS A C 1
ATOM 1264 O O . HIS A 1 172 ? -18.382 0.147 19.578 1.00 94.00 172 HIS A O 1
ATOM 1270 N N . ALA A 1 173 ? -16.981 -1.147 20.722 1.00 92.44 173 ALA A N 1
ATOM 1271 C CA . ALA A 1 173 ? -15.937 -1.056 19.701 1.00 92.44 173 ALA A CA 1
ATOM 1272 C C . ALA A 1 173 ? -16.401 -1.510 18.306 1.00 92.44 173 ALA A C 1
ATOM 1274 O O . ALA A 1 173 ? -16.011 -0.924 17.292 1.00 92.44 173 ALA A O 1
ATOM 1275 N N . ARG A 1 174 ? -17.237 -2.548 18.213 1.00 91.38 174 ARG A N 1
ATOM 1276 C CA . ARG A 1 174 ? -17.760 -2.992 16.915 1.00 91.38 174 ARG A CA 1
ATOM 1277 C C . ARG A 1 174 ? -18.876 -2.107 16.396 1.00 91.38 174 ARG A C 1
ATOM 1279 O O . ARG A 1 174 ? -18.948 -1.876 15.191 1.00 91.38 174 ARG A O 1
ATOM 1286 N N . GLU A 1 175 ? -19.763 -1.684 17.276 1.00 90.50 175 GLU A N 1
ATOM 1287 C CA . GLU A 1 175 ? -21.020 -1.061 16.902 1.00 90.50 175 GLU A CA 1
ATOM 1288 C C . GLU A 1 175 ? -20.859 0.448 16.672 1.00 90.50 175 GLU A C 1
ATOM 1290 O O . GLU A 1 175 ? -21.454 0.962 15.724 1.00 90.50 175 GLU A O 1
ATOM 1295 N N . GLU A 1 176 ? -19.983 1.109 17.432 1.00 88.62 176 GLU A N 1
ATOM 1296 C CA . GLU A 1 176 ? -19.716 2.550 17.348 1.00 88.62 176 GLU A CA 1
ATOM 1297 C C . GLU A 1 176 ? -18.431 2.863 16.582 1.00 88.62 176 GLU A C 1
ATOM 1299 O O . GLU A 1 176 ? -18.423 3.677 15.656 1.00 88.62 176 GLU A O 1
ATOM 1304 N N . LEU A 1 177 ? -17.327 2.187 16.926 1.00 86.25 177 LEU A N 1
ATOM 1305 C CA . LEU A 1 177 ? -16.027 2.447 16.297 1.00 86.25 177 LEU A CA 1
ATOM 1306 C C . LEU A 1 177 ? -15.852 1.675 14.978 1.00 86.25 177 LEU A C 1
ATOM 1308 O O . LEU A 1 177 ? -14.966 1.996 14.182 1.00 86.25 177 LEU A O 1
ATOM 1312 N N . GLY A 1 178 ? -16.677 0.652 14.728 1.00 86.00 178 GLY A N 1
ATOM 1313 C CA . GLY A 1 178 ? -16.569 -0.208 13.548 1.00 86.00 178 GLY A CA 1
ATOM 1314 C C . GLY A 1 178 ? -15.294 -1.057 13.525 1.00 86.00 178 GLY A C 1
ATOM 1315 O O . GLY A 1 178 ? -14.867 -1.496 12.453 1.00 86.00 178 GLY A O 1
ATOM 1316 N N . VAL A 1 179 ? -14.655 -1.269 14.682 1.00 85.38 179 VAL A N 1
ATOM 1317 C CA . VAL A 1 179 ? -13.389 -2.000 14.801 1.00 85.38 179 VAL A CA 1
ATOM 1318 C C . VAL A 1 179 ? -13.549 -3.223 15.689 1.00 85.38 179 VAL A C 1
ATOM 1320 O O . VAL A 1 179 ? -14.185 -3.193 16.735 1.00 85.38 179 VAL A O 1
ATOM 1323 N N . ALA A 1 180 ? -12.931 -4.326 15.283 1.00 80.62 180 ALA A N 1
ATOM 1324 C CA . ALA A 1 180 ? -12.834 -5.513 16.116 1.00 80.62 180 ALA A CA 1
ATOM 1325 C C . ALA A 1 180 ? -11.528 -5.435 16.939 1.00 80.62 180 ALA A C 1
ATOM 1327 O O . ALA A 1 180 ? -10.438 -5.449 16.356 1.00 80.62 180 ALA A O 1
ATOM 1328 N N . PRO A 1 181 ? -11.594 -5.348 18.285 1.00 73.31 181 PRO A N 1
ATOM 1329 C CA . PRO A 1 181 ? -10.416 -5.118 19.131 1.00 73.31 181 PRO A CA 1
ATOM 1330 C C . PRO A 1 181 ? -9.305 -6.166 18.968 1.00 73.31 181 PRO A C 1
ATOM 1332 O O . PRO A 1 181 ? -8.122 -5.873 19.146 1.00 73.31 181 PRO A O 1
ATOM 1335 N N . ASN A 1 182 ? -9.687 -7.393 18.619 1.00 73.00 182 ASN A N 1
ATOM 1336 C CA . ASN A 1 182 ? -8.837 -8.576 18.509 1.00 73.00 182 ASN A CA 1
ATOM 1337 C C . ASN A 1 182 ? -8.354 -8.882 17.077 1.00 73.00 182 ASN A C 1
ATOM 1339 O O . ASN A 1 182 ? -7.675 -9.883 16.868 1.00 73.00 182 ASN A O 1
ATOM 1343 N N . GLU A 1 183 ? -8.669 -8.025 16.108 1.00 74.94 183 GLU A N 1
ATOM 1344 C CA . GLU A 1 183 ? -8.516 -8.287 14.668 1.00 74.94 183 GLU A CA 1
ATOM 1345 C C . GLU A 1 183 ? -7.568 -7.285 13.975 1.00 74.94 183 GLU A C 1
ATOM 1347 O O . GLU A 1 183 ? -7.663 -6.975 12.786 1.00 74.94 183 GLU A O 1
ATOM 1352 N N . GLN A 1 184 ? -6.607 -6.754 14.730 1.00 77.69 184 GLN A N 1
ATOM 1353 C CA . GLN A 1 184 ? -5.665 -5.754 14.232 1.00 77.69 184 GLN A CA 1
ATOM 1354 C C . GLN A 1 184 ? -4.647 -6.367 13.261 1.00 77.69 184 GLN A C 1
ATO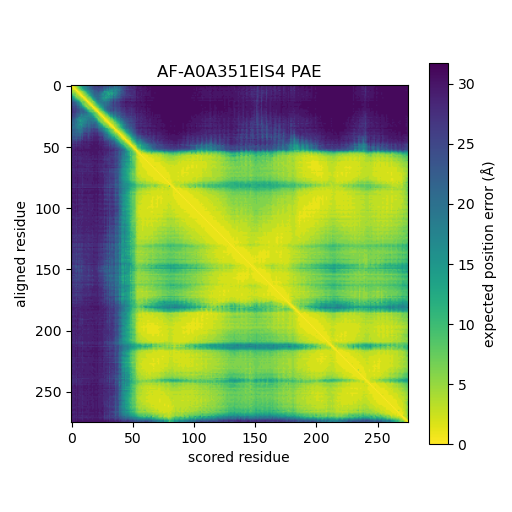M 1356 O O . GLN A 1 184 ? -4.049 -7.416 13.513 1.00 77.69 184 GLN A O 1
ATOM 1361 N N . ALA A 1 185 ? -4.396 -5.674 12.150 1.00 82.31 185 ALA A N 1
ATOM 1362 C CA . ALA A 1 185 ? -3.423 -6.111 11.159 1.00 82.31 185 ALA A CA 1
ATOM 1363 C C . ALA A 1 185 ? -1.994 -6.081 11.725 1.00 82.31 185 ALA A C 1
ATOM 1365 O O . ALA A 1 185 ? -1.586 -5.120 12.375 1.00 82.31 185 ALA A O 1
ATOM 1366 N N . SER A 1 186 ? -1.195 -7.105 11.409 1.00 88.94 186 SER A N 1
ATOM 1367 C CA . SER A 1 186 ? 0.231 -7.134 11.751 1.00 88.94 186 SER A CA 1
ATOM 1368 C C . SER A 1 186 ? 1.033 -6.177 10.849 1.00 88.94 186 SER A C 1
ATOM 1370 O O . SER A 1 186 ? 1.145 -6.448 9.645 1.00 88.94 186 SER A O 1
ATOM 1372 N N . PRO A 1 187 ? 1.657 -5.105 11.392 1.00 91.44 187 PRO A N 1
ATOM 1373 C CA . PRO A 1 187 ? 2.433 -4.159 10.586 1.00 91.44 187 PRO A CA 1
ATOM 1374 C C . PRO A 1 187 ? 3.611 -4.831 9.876 1.00 91.44 187 PRO A C 1
ATOM 1376 O O . PRO A 1 187 ? 3.817 -4.641 8.681 1.00 91.44 187 PRO A O 1
ATOM 1379 N N . LEU A 1 188 ? 4.350 -5.688 10.589 1.00 92.12 188 LEU A N 1
ATOM 1380 C CA . LEU A 1 188 ? 5.518 -6.387 10.045 1.00 92.12 188 LEU A CA 1
ATOM 1381 C C . LEU A 1 188 ? 5.149 -7.330 8.897 1.00 92.12 188 LEU A C 1
ATOM 1383 O O . LEU A 1 188 ? 5.849 -7.369 7.883 1.00 92.12 188 LEU A O 1
ATOM 1387 N N . ASN A 1 189 ? 4.052 -8.079 9.043 1.00 90.31 189 ASN A N 1
ATOM 1388 C CA . ASN A 1 189 ? 3.599 -8.990 7.997 1.00 90.31 189 ASN A CA 1
ATOM 1389 C C . ASN A 1 189 ? 3.180 -8.203 6.744 1.00 90.31 189 ASN A C 1
ATOM 1391 O O . ASN A 1 189 ? 3.641 -8.514 5.645 1.00 90.31 189 ASN A O 1
ATOM 1395 N N . SER A 1 190 ? 2.380 -7.140 6.910 1.00 91.19 190 SER A N 1
ATOM 1396 C CA . SER A 1 190 ? 1.917 -6.299 5.794 1.00 91.19 190 SER A CA 1
ATOM 1397 C C . SER A 1 190 ? 3.094 -5.663 5.039 1.00 91.19 190 SER A C 1
ATOM 1399 O O . SER A 1 190 ? 3.170 -5.741 3.811 1.00 91.19 190 SER A O 1
ATOM 1401 N N . SER A 1 191 ? 4.083 -5.130 5.764 1.00 94.12 191 SER A N 1
ATOM 1402 C CA . SER A 1 191 ? 5.306 -4.565 5.181 1.00 94.12 191 SER A CA 1
ATOM 1403 C C . SER A 1 191 ? 6.152 -5.578 4.422 1.00 94.12 191 SER A C 1
ATOM 1405 O O . SER A 1 191 ? 6.682 -5.248 3.362 1.00 94.12 191 SER A O 1
ATOM 1407 N N . CYS A 1 192 ? 6.284 -6.804 4.934 1.00 94.12 192 CYS A N 1
ATOM 1408 C CA . CYS A 1 192 ? 7.043 -7.861 4.268 1.00 94.12 192 CYS A CA 1
ATOM 1409 C C . CYS A 1 192 ? 6.394 -8.258 2.935 1.00 94.12 192 CYS A C 1
ATOM 1411 O O . CYS A 1 192 ? 7.067 -8.321 1.904 1.00 94.12 192 CYS A O 1
ATOM 1413 N N . TRP A 1 193 ? 5.072 -8.452 2.930 1.00 93.56 193 TRP A N 1
ATOM 1414 C CA . TRP A 1 193 ? 4.319 -8.734 1.706 1.00 93.56 193 TRP A CA 1
ATOM 1415 C C . TRP A 1 193 ? 4.408 -7.593 0.694 1.00 93.56 193 TRP A C 1
ATOM 1417 O O . TRP A 1 193 ? 4.624 -7.849 -0.491 1.00 93.56 193 TRP A O 1
ATOM 1427 N N . SER A 1 194 ? 4.312 -6.349 1.166 1.00 94.12 194 SER A N 1
ATOM 1428 C CA . SER A 1 194 ? 4.489 -5.146 0.348 1.00 94.12 194 SER A CA 1
ATOM 1429 C C . SER A 1 194 ? 5.875 -5.100 -0.309 1.00 94.12 194 SER A C 1
ATOM 1431 O O . SER A 1 194 ? 5.982 -5.003 -1.532 1.00 94.12 194 SER A O 1
ATOM 1433 N N . PHE A 1 195 ? 6.939 -5.283 0.488 1.00 96.81 195 PHE A N 1
ATOM 1434 C CA . PHE A 1 195 ? 8.330 -5.319 0.025 1.00 96.81 195 PHE A CA 1
ATOM 1435 C C . PHE A 1 195 ? 8.543 -6.365 -1.071 1.00 96.81 195 PHE A C 1
ATOM 1437 O O . PHE A 1 195 ? 9.064 -6.061 -2.145 1.00 96.81 195 PHE A O 1
ATOM 1444 N N . LEU A 1 196 ? 8.145 -7.611 -0.794 1.00 96.62 196 LEU A N 1
ATOM 1445 C CA . LEU A 1 196 ? 8.374 -8.735 -1.697 1.00 96.62 196 LEU A CA 1
ATOM 1446 C C . LEU A 1 196 ? 7.596 -8.563 -2.998 1.00 96.62 196 LEU A C 1
ATOM 1448 O O . LEU A 1 196 ? 8.145 -8.784 -4.076 1.00 96.62 196 LEU A O 1
ATOM 1452 N N . ALA A 1 197 ? 6.335 -8.142 -2.910 1.00 96.38 197 ALA A N 1
ATOM 1453 C CA . ALA A 1 197 ? 5.513 -7.938 -4.088 1.00 96.38 197 ALA A CA 1
ATOM 1454 C C . ALA A 1 197 ? 6.043 -6.793 -4.959 1.00 96.38 197 ALA A C 1
ATOM 1456 O O . ALA A 1 197 ? 6.147 -6.965 -6.175 1.00 96.38 197 ALA A O 1
ATOM 1457 N N . PHE A 1 198 ? 6.463 -5.677 -4.350 1.00 97.88 198 PHE A N 1
ATOM 1458 C CA . PHE A 1 198 ? 7.128 -4.589 -5.066 1.00 97.88 198 PHE A CA 1
ATOM 1459 C C . PHE A 1 198 ? 8.396 -5.069 -5.761 1.00 97.88 198 PHE A C 1
ATOM 1461 O O . PHE A 1 198 ? 8.557 -4.850 -6.960 1.00 97.88 198 PHE A O 1
ATOM 1468 N N . ALA A 1 199 ? 9.278 -5.763 -5.039 1.00 97.88 199 ALA A N 1
ATOM 1469 C CA . ALA A 1 199 ? 10.530 -6.258 -5.596 1.00 97.88 199 ALA A CA 1
ATOM 1470 C C . ALA A 1 199 ? 10.291 -7.191 -6.794 1.00 97.88 199 ALA A C 1
ATOM 1472 O O . ALA A 1 199 ? 10.951 -7.051 -7.822 1.00 97.88 199 ALA A O 1
ATOM 1473 N N . VAL A 1 200 ? 9.315 -8.101 -6.703 1.00 97.06 200 VAL A N 1
ATOM 1474 C CA . VAL A 1 200 ? 8.940 -8.998 -7.809 1.00 97.06 200 VAL A CA 1
ATOM 1475 C C . VAL A 1 200 ? 8.377 -8.215 -8.998 1.00 97.06 200 VAL A C 1
ATOM 1477 O O . VAL A 1 200 ? 8.796 -8.453 -10.133 1.00 97.06 200 VAL A O 1
ATOM 1480 N N . GLY A 1 201 ? 7.471 -7.264 -8.751 1.00 96.81 201 GLY A N 1
ATOM 1481 C CA . GLY A 1 201 ? 6.894 -6.415 -9.794 1.00 96.81 201 GLY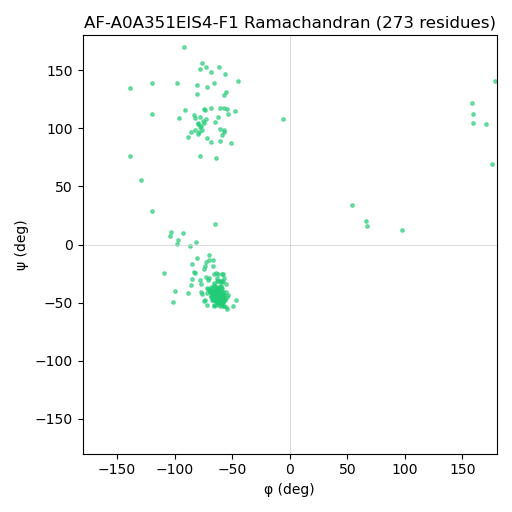 A CA 1
ATOM 1482 C C . GLY A 1 201 ? 7.961 -5.602 -10.527 1.00 96.81 201 GLY A C 1
ATOM 1483 O O . GLY A 1 201 ? 8.026 -5.623 -11.754 1.00 96.81 201 GLY A O 1
ATOM 1484 N N . ALA A 1 202 ? 8.851 -4.955 -9.776 1.00 97.44 202 ALA A N 1
ATOM 1485 C CA . ALA A 1 202 ? 9.933 -4.130 -10.301 1.00 97.44 202 ALA A CA 1
ATOM 1486 C C . ALA A 1 202 ? 11.031 -4.942 -10.999 1.00 97.44 202 ALA A C 1
ATOM 1488 O O . ALA A 1 202 ? 11.679 -4.438 -11.920 1.00 97.44 202 ALA A O 1
ATOM 1489 N N . LEU A 1 203 ? 11.254 -6.195 -10.597 1.00 97.31 203 LEU A N 1
ATOM 1490 C CA . LEU A 1 203 ? 12.252 -7.054 -11.228 1.00 97.31 203 LEU A CA 1
ATOM 1491 C C . LEU A 1 203 ? 11.818 -7.493 -12.628 1.00 97.31 203 LEU A C 1
ATOM 1493 O O . LEU A 1 203 ? 12.650 -7.535 -13.532 1.00 97.31 203 LEU A O 1
ATOM 1497 N N . ALA A 1 204 ? 10.531 -7.790 -12.829 1.00 96.56 204 ALA A N 1
ATOM 1498 C CA . ALA A 1 204 ? 10.009 -8.314 -14.091 1.00 96.56 204 ALA A CA 1
ATOM 1499 C C . ALA A 1 204 ? 10.442 -7.514 -15.345 1.00 96.56 204 ALA A C 1
ATOM 1501 O O . ALA A 1 204 ? 11.014 -8.119 -16.258 1.00 96.56 204 ALA A O 1
ATOM 1502 N N . PRO A 1 205 ? 10.263 -6.179 -15.421 1.00 96.00 205 PRO A N 1
ATOM 1503 C CA . PRO A 1 205 ? 10.674 -5.399 -16.586 1.00 96.00 205 PRO A CA 1
ATOM 1504 C C . PRO A 1 205 ? 12.199 -5.234 -16.698 1.00 96.00 205 PRO A C 1
ATOM 1506 O O . PRO A 1 205 ? 12.681 -4.872 -17.772 1.00 96.00 205 PRO A O 1
ATOM 1509 N N . LEU A 1 206 ? 12.974 -5.520 -15.643 1.00 95.12 206 LEU A N 1
ATOM 1510 C CA . LEU A 1 206 ? 14.442 -5.491 -15.675 1.00 95.12 206 LEU A CA 1
ATOM 1511 C C . LEU A 1 206 ? 15.073 -6.767 -16.222 1.00 95.12 206 LEU A C 1
ATOM 1513 O O . LEU A 1 206 ? 16.195 -6.705 -16.721 1.00 95.12 206 LEU A O 1
ATOM 1517 N N . ILE A 1 207 ? 14.373 -7.904 -16.163 1.00 95.81 207 ILE A N 1
ATOM 1518 C CA . ILE A 1 207 ? 14.895 -9.208 -16.602 1.00 95.81 207 ILE A CA 1
ATOM 1519 C C . ILE A 1 207 ? 15.585 -9.134 -17.981 1.00 95.81 207 ILE A C 1
ATOM 1521 O O . ILE A 1 207 ? 16.725 -9.592 -18.077 1.00 95.81 207 ILE A O 1
ATOM 1525 N N . PRO A 1 208 ? 14.997 -8.517 -19.031 1.00 94.88 208 PRO A N 1
ATOM 1526 C CA . PRO A 1 208 ? 15.625 -8.453 -20.354 1.00 94.88 208 PRO A CA 1
ATOM 1527 C C . PRO A 1 208 ? 17.007 -7.779 -20.374 1.00 94.88 208 PRO A C 1
ATOM 1529 O O . PRO A 1 208 ? 17.872 -8.162 -21.164 1.00 94.88 208 PRO A O 1
ATOM 1532 N N . TRP A 1 209 ? 17.247 -6.810 -19.487 1.00 93.31 209 TRP A N 1
ATOM 1533 C CA . TRP A 1 209 ? 18.481 -6.019 -19.449 1.00 93.31 209 TRP A CA 1
ATOM 1534 C C . TRP A 1 209 ? 19.682 -6.792 -18.905 1.00 93.31 209 TRP A C 1
ATOM 1536 O O . TRP A 1 209 ? 20.825 -6.415 -19.162 1.00 93.31 209 TRP A O 1
ATOM 1546 N N . PHE A 1 210 ? 19.459 -7.897 -18.191 1.00 92.56 210 PHE A N 1
ATOM 1547 C CA . PHE A 1 210 ? 20.547 -8.777 -17.759 1.00 92.56 210 PHE A CA 1
ATOM 1548 C C . PHE A 1 210 ? 21.116 -9.625 -18.902 1.00 92.56 210 PHE A C 1
ATOM 1550 O O . PHE A 1 210 ? 22.262 -10.059 -18.813 1.00 92.56 210 PHE A O 1
ATOM 1557 N N . PHE A 1 211 ? 20.354 -9.818 -19.983 1.00 92.12 211 PHE A N 1
ATOM 1558 C CA . PHE A 1 211 ? 20.738 -10.681 -21.105 1.00 92.12 211 PHE A CA 1
ATOM 1559 C C . PHE A 1 211 ? 21.076 -9.910 -22.384 1.00 92.12 211 PHE A C 1
ATOM 1561 O O . PHE A 1 211 ? 21.821 -10.419 -23.218 1.00 92.12 211 PHE A O 1
ATOM 1568 N N . SER A 1 212 ? 20.544 -8.697 -22.556 1.00 90.62 212 SER A N 1
ATOM 1569 C CA . SER A 1 212 ? 20.709 -7.909 -23.778 1.00 90.62 212 SER A CA 1
ATOM 1570 C C . SER A 1 212 ? 20.958 -6.432 -23.485 1.00 90.62 212 SER A C 1
ATOM 1572 O O . SER A 1 212 ? 20.231 -5.803 -22.719 1.00 90.62 212 SER A O 1
ATOM 1574 N N . SER A 1 213 ? 21.937 -5.857 -24.187 1.00 87.50 213 SER A N 1
ATOM 1575 C CA . SER A 1 213 ? 22.241 -4.417 -24.185 1.00 87.50 213 SER A CA 1
ATOM 1576 C C . SER A 1 213 ? 21.752 -3.699 -25.449 1.00 87.50 213 SER A C 1
ATOM 1578 O O . SER A 1 213 ? 22.101 -2.542 -25.664 1.00 87.50 213 SER A O 1
ATOM 1580 N N . ALA A 1 214 ? 21.004 -4.380 -26.323 1.00 86.12 214 ALA A N 1
ATOM 1581 C CA . ALA A 1 214 ? 20.508 -3.785 -27.560 1.00 86.12 214 ALA A CA 1
ATOM 1582 C C . ALA A 1 214 ? 19.453 -2.703 -27.279 1.00 86.12 214 ALA A C 1
ATOM 1584 O O . ALA A 1 214 ? 18.646 -2.841 -26.361 1.00 86.12 214 ALA A O 1
ATOM 1585 N N . SER A 1 215 ? 19.373 -1.675 -28.127 1.00 78.94 215 SER A N 1
ATOM 1586 C CA . SER A 1 215 ? 18.336 -0.634 -28.019 1.00 78.94 215 SER A CA 1
ATOM 1587 C C . SER A 1 215 ? 16.915 -1.211 -28.109 1.00 78.94 215 SER A C 1
ATOM 1589 O O . SER A 1 215 ? 15.973 -0.666 -27.542 1.00 78.94 215 SER A O 1
ATOM 1591 N N . SER A 1 216 ? 16.749 -2.373 -28.755 1.00 88.38 216 SER A N 1
ATOM 1592 C CA . SER A 1 216 ? 15.475 -3.094 -28.820 1.00 88.38 216 SER A CA 1
ATOM 1593 C C . SER A 1 216 ? 15.030 -3.712 -27.486 1.00 88.38 216 SER A C 1
ATOM 1595 O O . SER A 1 216 ? 13.870 -4.105 -27.374 1.00 88.38 216 SER A O 1
ATOM 1597 N N . THR A 1 217 ? 15.901 -3.806 -26.471 1.00 92.62 217 THR A N 1
ATOM 1598 C CA . THR A 1 217 ? 15.568 -4.369 -25.146 1.00 92.62 217 THR A CA 1
ATOM 1599 C C . THR A 1 217 ? 14.442 -3.591 -24.456 1.00 92.62 217 THR A C 1
ATOM 1601 O O . THR A 1 217 ? 13.617 -4.193 -23.770 1.00 92.62 217 THR A O 1
ATOM 1604 N N . VAL A 1 218 ? 14.336 -2.280 -24.703 1.00 91.88 218 VAL A N 1
ATOM 1605 C CA . VAL A 1 218 ? 13.273 -1.420 -24.152 1.00 91.88 218 VAL A CA 1
ATOM 1606 C C . VAL A 1 218 ? 11.879 -1.963 -24.490 1.00 91.88 218 VAL A C 1
ATOM 1608 O O . VAL A 1 218 ? 11.006 -2.010 -23.625 1.00 91.88 218 VAL A O 1
ATOM 1611 N N . TRP A 1 219 ? 11.672 -2.451 -25.718 1.00 93.12 219 TRP A N 1
ATOM 1612 C CA . TRP A 1 219 ? 10.378 -2.989 -26.152 1.00 93.12 219 TRP A CA 1
ATOM 1613 C C . TRP A 1 219 ? 9.982 -4.264 -25.407 1.00 93.12 219 TRP A C 1
ATOM 1615 O O . TRP A 1 219 ? 8.800 -4.463 -25.127 1.00 93.12 219 TRP A O 1
ATOM 1625 N N . TRP A 1 220 ? 10.954 -5.097 -25.021 1.00 95.06 220 TRP A N 1
ATOM 1626 C CA . TRP A 1 220 ? 10.694 -6.263 -24.174 1.00 95.06 220 TRP A CA 1
ATOM 1627 C C . TRP A 1 220 ? 10.248 -5.850 -22.773 1.00 95.06 220 TRP A C 1
ATOM 1629 O O . TRP A 1 220 ? 9.272 -6.399 -22.265 1.00 95.06 220 TRP A O 1
ATOM 1639 N N . SER A 1 221 ? 10.898 -4.851 -22.171 1.00 94.50 221 SER A N 1
ATOM 1640 C CA . SER A 1 221 ? 10.489 -4.310 -20.868 1.00 94.50 221 SER A CA 1
ATOM 1641 C C . SER A 1 221 ? 9.091 -3.700 -20.906 1.00 94.50 221 SER A C 1
ATOM 1643 O O . SER A 1 221 ? 8.296 -3.957 -20.005 1.00 94.50 221 SER A O 1
ATOM 1645 N N . ILE A 1 222 ? 8.759 -2.948 -21.962 1.00 94.69 222 ILE A N 1
ATOM 1646 C CA . ILE A 1 222 ? 7.411 -2.396 -22.163 1.00 94.69 222 ILE A CA 1
ATOM 1647 C C . ILE A 1 222 ? 6.388 -3.527 -22.321 1.00 94.69 222 ILE A C 1
ATOM 1649 O O . ILE A 1 222 ? 5.342 -3.497 -21.677 1.00 94.69 222 ILE A O 1
ATOM 1653 N N . GLY A 1 223 ? 6.690 -4.546 -23.133 1.00 96.31 223 GLY A N 1
ATOM 1654 C CA . GLY A 1 223 ? 5.810 -5.699 -23.331 1.00 96.31 223 GLY A CA 1
ATOM 1655 C C . GLY A 1 223 ? 5.534 -6.462 -22.032 1.00 96.31 223 GLY A C 1
ATOM 1656 O O . GLY A 1 223 ? 4.377 -6.754 -21.725 1.00 96.31 223 GLY A O 1
ATOM 1657 N N . ILE A 1 224 ? 6.575 -6.720 -21.233 1.00 96.06 224 ILE A N 1
ATOM 1658 C CA . ILE A 1 224 ? 6.449 -7.330 -19.900 1.00 96.06 224 ILE A CA 1
ATOM 1659 C C . ILE A 1 224 ? 5.643 -6.424 -18.964 1.00 96.06 224 ILE A C 1
ATOM 1661 O O . ILE A 1 224 ? 4.775 -6.914 -18.248 1.00 96.06 224 ILE A O 1
ATOM 1665 N N . GLY A 1 225 ? 5.878 -5.111 -19.003 1.00 96.31 225 GLY A N 1
ATOM 1666 C CA . GLY A 1 225 ? 5.128 -4.117 -18.238 1.00 96.31 225 GLY A CA 1
ATOM 1667 C C . GLY A 1 225 ? 3.630 -4.137 -18.534 1.00 96.31 225 GLY A C 1
ATOM 1668 O O . GLY A 1 225 ? 2.814 -4.226 -17.620 1.00 96.31 225 GLY A O 1
ATOM 1669 N N . ILE A 1 226 ? 3.257 -4.114 -19.816 1.00 96.44 226 ILE A N 1
ATOM 1670 C CA . ILE A 1 226 ? 1.856 -4.163 -20.258 1.00 96.44 226 ILE A CA 1
ATOM 1671 C C . ILE A 1 226 ? 1.210 -5.488 -19.855 1.00 96.44 226 ILE A C 1
ATOM 1673 O O . ILE A 1 226 ? 0.100 -5.489 -19.322 1.00 96.44 226 ILE A O 1
ATOM 1677 N N . LEU A 1 227 ? 1.899 -6.611 -20.082 1.00 97.00 227 LEU A N 1
ATOM 1678 C CA . LEU A 1 227 ? 1.395 -7.924 -19.693 1.00 97.00 227 LEU A CA 1
ATOM 1679 C C . LEU A 1 227 ? 1.201 -8.006 -18.176 1.00 97.00 227 LEU A C 1
ATOM 1681 O O . LEU A 1 227 ? 0.139 -8.417 -17.721 1.00 97.00 227 LEU A O 1
ATOM 1685 N N . GLY A 1 228 ? 2.183 -7.557 -17.396 1.00 96.00 228 GLY A N 1
ATOM 1686 C CA . GLY A 1 228 ? 2.097 -7.506 -15.942 1.00 96.00 228 GLY A CA 1
ATOM 1687 C C . GLY A 1 228 ? 0.918 -6.648 -15.472 1.00 96.00 228 GLY A C 1
ATOM 1688 O O . GLY A 1 228 ? 0.085 -7.122 -14.701 1.00 96.00 228 GLY A O 1
ATOM 1689 N N . ALA A 1 229 ? 0.754 -5.439 -16.016 1.00 95.25 229 ALA A N 1
ATOM 1690 C CA . ALA A 1 229 ? -0.367 -4.560 -15.684 1.00 95.25 229 ALA A CA 1
ATOM 1691 C C . ALA A 1 229 ? -1.718 -5.199 -16.045 1.00 95.25 229 ALA A C 1
ATOM 1693 O O . ALA A 1 229 ? -2.680 -5.098 -15.281 1.00 95.25 229 ALA A O 1
ATOM 1694 N N . ALA A 1 230 ? -1.788 -5.916 -17.171 1.00 96.25 230 ALA A N 1
ATOM 1695 C CA . ALA A 1 230 ? -2.971 -6.672 -17.556 1.00 96.25 230 ALA A CA 1
ATOM 1696 C C . ALA A 1 230 ? -3.257 -7.829 -16.587 1.00 96.25 230 ALA A C 1
ATOM 1698 O O . ALA A 1 230 ? -4.406 -8.007 -16.190 1.00 96.25 230 ALA A O 1
ATOM 1699 N N . THR A 1 231 ? -2.239 -8.583 -16.157 1.00 95.25 231 THR A N 1
ATOM 1700 C CA . THR A 1 231 ? -2.414 -9.683 -15.190 1.00 95.25 231 THR A CA 1
ATOM 1701 C C . THR A 1 231 ? -2.890 -9.188 -13.826 1.00 95.25 231 THR A C 1
ATOM 1703 O O . THR A 1 231 ? -3.811 -9.772 -13.255 1.00 95.25 231 THR A O 1
ATOM 1706 N N . ILE A 1 232 ? -2.345 -8.071 -13.338 1.00 93.94 232 ILE A N 1
ATOM 1707 C CA . ILE A 1 232 ? -2.769 -7.445 -12.080 1.00 93.94 232 ILE A CA 1
ATOM 1708 C C . ILE A 1 232 ? -4.200 -6.917 -12.212 1.00 93.94 232 ILE A C 1
ATOM 1710 O O . ILE A 1 232 ? -5.049 -7.201 -11.366 1.00 93.94 232 ILE A O 1
ATOM 1714 N N . GLY A 1 233 ? -4.505 -6.210 -13.305 1.00 92.88 233 GLY A N 1
ATOM 1715 C CA . GLY A 1 233 ? -5.849 -5.700 -13.577 1.00 92.88 233 GLY A CA 1
ATOM 1716 C C . GLY A 1 233 ? -6.899 -6.807 -13.717 1.00 92.88 233 GLY A C 1
ATOM 1717 O O . GLY A 1 233 ? -8.020 -6.645 -13.233 1.00 92.88 233 GLY A O 1
ATOM 1718 N N . PHE A 1 234 ? -6.533 -7.941 -14.321 1.00 94.06 234 PHE A N 1
ATOM 1719 C CA . PHE A 1 234 ? -7.359 -9.146 -14.386 1.00 94.06 234 PHE A CA 1
ATOM 1720 C C . PHE A 1 234 ? -7.600 -9.725 -12.988 1.00 94.06 234 PHE A C 1
ATOM 1722 O O . PHE A 1 234 ? -8.752 -9.929 -12.607 1.00 94.06 234 PHE A O 1
ATOM 1729 N N . GLY A 1 235 ? -6.534 -9.939 -12.209 1.00 91.31 235 GLY A N 1
ATOM 1730 C CA . GLY A 1 235 ? -6.619 -10.505 -10.862 1.00 91.31 235 GLY A CA 1
ATOM 1731 C C . GLY A 1 235 ? -7.497 -9.666 -9.933 1.00 91.31 235 GLY A C 1
ATOM 1732 O O . GLY A 1 235 ? -8.383 -10.203 -9.272 1.00 91.31 235 GLY A O 1
ATOM 1733 N N . LEU A 1 236 ? -7.328 -8.341 -9.956 1.00 89.62 236 LEU A N 1
ATOM 1734 C CA . LEU A 1 236 ? -8.167 -7.407 -9.202 1.00 89.62 236 LEU A CA 1
ATOM 1735 C C . LEU A 1 236 ? -9.630 -7.433 -9.649 1.00 89.62 236 LEU A C 1
ATOM 1737 O O . LEU A 1 236 ? -10.526 -7.384 -8.809 1.00 89.62 236 LEU A O 1
ATOM 1741 N N . ALA A 1 237 ? -9.899 -7.509 -10.953 1.00 91.25 237 ALA A N 1
ATOM 1742 C CA . ALA A 1 237 ? -11.272 -7.570 -11.444 1.00 91.25 237 ALA A CA 1
ATOM 1743 C C . ALA A 1 237 ? -11.982 -8.856 -10.998 1.00 91.25 237 ALA A C 1
ATOM 1745 O O . ALA A 1 237 ? -13.122 -8.790 -10.547 1.00 91.25 237 ALA A O 1
ATOM 1746 N N . VAL A 1 238 ? -11.287 -9.997 -11.056 1.00 90.00 238 VAL A N 1
ATOM 1747 C CA . VAL A 1 238 ? -11.805 -11.284 -10.569 1.00 90.00 238 VAL A CA 1
ATOM 1748 C C . VAL A 1 238 ? -12.030 -11.244 -9.058 1.00 90.00 238 VAL A C 1
ATOM 1750 O O . VAL A 1 238 ? -13.113 -11.596 -8.601 1.00 90.00 238 VAL A O 1
ATOM 1753 N N . ALA A 1 239 ? -11.051 -10.763 -8.287 1.00 86.56 239 ALA A N 1
ATOM 1754 C CA . ALA A 1 239 ? -11.139 -10.702 -6.827 1.00 86.56 239 ALA A CA 1
ATOM 1755 C C . ALA A 1 239 ? -12.259 -9.775 -6.326 1.00 86.56 239 ALA A C 1
ATOM 1757 O O . ALA A 1 239 ? -12.843 -10.023 -5.278 1.00 86.56 239 ALA A O 1
ATOM 1758 N N . THR A 1 240 ? -12.571 -8.715 -7.075 1.00 85.94 240 THR A N 1
ATOM 1759 C CA . THR A 1 240 ? -13.595 -7.726 -6.700 1.00 85.94 240 THR A CA 1
ATOM 1760 C C . THR A 1 240 ? -14.953 -7.960 -7.367 1.00 85.94 240 THR A C 1
ATOM 1762 O O . THR A 1 240 ? -15.857 -7.155 -7.169 1.00 85.94 240 THR A O 1
ATOM 1765 N N . GLY A 1 241 ? -15.108 -9.002 -8.191 1.00 86.94 241 GLY A N 1
ATOM 1766 C CA . GLY A 1 241 ? -16.359 -9.290 -8.908 1.00 86.94 241 GLY A CA 1
ATOM 1767 C C . GLY A 1 241 ? -16.744 -8.264 -9.986 1.00 86.94 241 GLY A C 1
ATOM 1768 O O . GLY A 1 241 ? -17.891 -8.232 -10.427 1.00 86.94 241 GLY A O 1
ATOM 1769 N N . HIS A 1 242 ? -15.811 -7.414 -10.422 1.00 88.94 242 HIS A N 1
ATOM 1770 C CA . HIS A 1 242 ? -16.060 -6.384 -11.433 1.00 88.94 242 HIS A CA 1
ATOM 1771 C C . HIS A 1 242 ? -15.759 -6.877 -12.861 1.00 88.94 242 HIS A C 1
ATOM 1773 O O . HIS A 1 242 ? -15.152 -7.921 -13.089 1.00 88.94 242 HIS A O 1
ATOM 1779 N N . SER A 1 243 ? -16.158 -6.087 -13.867 1.00 94.56 243 SER A N 1
ATOM 1780 C CA . SER A 1 243 ? -15.848 -6.365 -15.278 1.00 94.56 243 SER A CA 1
ATOM 1781 C C . SER A 1 243 ? -14.335 -6.478 -15.521 1.00 94.56 243 SER A C 1
ATOM 1783 O O . SER A 1 243 ? -13.602 -5.494 -15.391 1.00 94.56 243 SER A O 1
ATOM 1785 N N . ILE A 1 244 ? -13.895 -7.662 -15.963 1.00 94.75 244 ILE A N 1
ATOM 1786 C CA . ILE A 1 244 ? -12.495 -7.971 -16.299 1.00 94.75 244 ILE A CA 1
ATOM 1787 C C . ILE A 1 244 ? -11.948 -7.011 -17.353 1.00 94.75 244 ILE A C 1
ATOM 1789 O O . ILE A 1 244 ? -10.882 -6.429 -17.169 1.00 94.75 244 ILE A O 1
ATOM 1793 N N . VAL A 1 245 ? -12.705 -6.794 -18.431 1.00 95.81 245 VAL A N 1
ATOM 1794 C CA . VAL A 1 245 ? -12.294 -5.912 -19.532 1.00 95.81 245 VAL A CA 1
ATOM 1795 C C . VAL A 1 245 ? -12.028 -4.500 -19.014 1.00 95.81 245 VAL A C 1
ATOM 1797 O O . VAL A 1 245 ? -10.991 -3.916 -19.317 1.00 95.81 245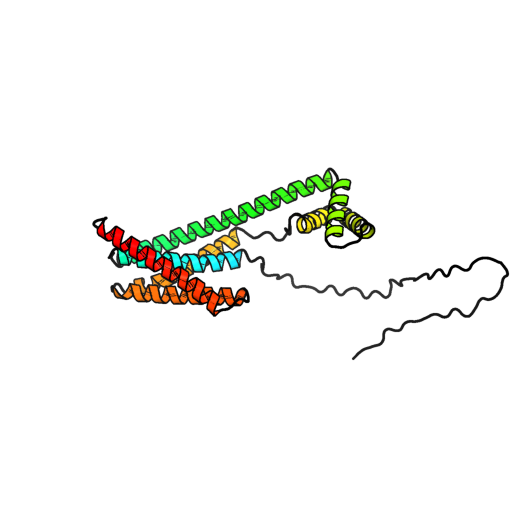 VAL A O 1
ATOM 1800 N N . ARG A 1 246 ? -12.917 -3.965 -18.167 1.00 92.94 246 ARG A N 1
ATOM 1801 C CA . ARG A 1 246 ? -12.743 -2.631 -17.579 1.00 92.94 246 ARG A CA 1
ATOM 1802 C C . ARG A 1 246 ? -11.543 -2.578 -16.629 1.00 92.94 246 ARG A C 1
ATOM 1804 O O . ARG A 1 246 ? -10.795 -1.606 -16.667 1.00 92.94 246 ARG A O 1
ATOM 1811 N N . GLY A 1 247 ? -11.347 -3.604 -15.798 1.00 90.94 247 GLY A N 1
ATOM 1812 C CA . GLY A 1 247 ? -10.234 -3.674 -14.846 1.00 90.94 247 GLY A CA 1
ATOM 1813 C C . GLY A 1 247 ? -8.862 -3.726 -15.520 1.00 90.94 247 GLY A C 1
ATOM 1814 O O . GLY A 1 247 ? -7.961 -2.979 -15.128 1.00 90.94 247 GLY A O 1
ATOM 1815 N N . VAL A 1 248 ? -8.732 -4.545 -16.568 1.00 95.38 248 VAL A N 1
ATOM 1816 C CA . VAL A 1 248 ? -7.519 -4.666 -17.391 1.00 95.38 248 VAL A CA 1
ATOM 1817 C C . VAL A 1 248 ? -7.244 -3.372 -18.151 1.00 95.38 248 VAL A C 1
ATOM 1819 O O . VAL A 1 248 ? -6.150 -2.823 -18.035 1.00 95.38 248 VAL A O 1
ATOM 1822 N N . LEU A 1 249 ? -8.238 -2.843 -18.876 1.00 96.31 249 LEU A N 1
ATOM 1823 C CA . LEU A 1 249 ? -8.077 -1.607 -19.649 1.00 96.31 249 LEU A CA 1
ATOM 1824 C C . LEU A 1 249 ? -7.698 -0.422 -18.763 1.00 96.31 249 LEU A C 1
ATOM 1826 O O . LEU A 1 249 ? -6.866 0.385 -19.160 1.00 96.31 249 LEU A O 1
ATOM 1830 N N . ARG A 1 250 ? -8.264 -0.332 -17.554 1.00 93.94 250 ARG A N 1
ATOM 1831 C CA . ARG A 1 250 ? -7.908 0.714 -16.590 1.00 93.94 250 ARG A CA 1
ATOM 1832 C C . ARG A 1 250 ? -6.434 0.631 -16.191 1.00 93.94 250 ARG A C 1
ATOM 1834 O O . ARG A 1 250 ? -5.744 1.639 -16.267 1.00 93.94 250 ARG A O 1
ATOM 1841 N N . HIS A 1 251 ? -5.946 -0.544 -15.788 1.00 93.62 251 HIS A N 1
ATOM 1842 C CA . HIS A 1 251 ? -4.556 -0.692 -15.334 1.00 93.62 251 HIS A CA 1
ATOM 1843 C C . HIS A 1 251 ? -3.553 -0.482 -16.465 1.00 93.62 251 HIS A C 1
ATOM 1845 O O . HIS A 1 251 ? -2.609 0.290 -16.314 1.00 93.62 251 HIS A O 1
ATOM 1851 N N . VAL A 1 252 ? -3.784 -1.118 -17.615 1.00 96.25 252 VAL A N 1
ATOM 1852 C CA . VAL A 1 252 ? -2.921 -0.951 -18.790 1.00 96.25 252 VAL A CA 1
ATOM 1853 C C . VAL A 1 252 ? -2.964 0.495 -19.283 1.00 96.25 252 VAL A C 1
ATOM 1855 O O . VAL A 1 252 ? -1.918 1.069 -19.559 1.00 96.25 252 VAL A O 1
ATOM 1858 N N . GLY A 1 253 ? -4.148 1.109 -19.345 1.00 95.81 253 GLY A N 1
ATOM 1859 C CA . GLY A 1 253 ? -4.314 2.494 -19.781 1.00 95.81 253 GLY A CA 1
ATOM 1860 C C . GLY A 1 253 ? -3.558 3.488 -18.901 1.00 95.81 253 GLY A C 1
ATOM 1861 O O . GLY A 1 253 ? -2.855 4.347 -19.430 1.00 95.81 253 GLY A O 1
ATOM 1862 N N . ILE A 1 254 ? -3.635 3.337 -17.574 1.00 94.44 254 ILE A N 1
ATOM 1863 C CA . ILE A 1 254 ? -2.878 4.171 -16.626 1.00 94.44 254 ILE A CA 1
ATOM 1864 C C . ILE A 1 254 ? -1.369 3.969 -16.811 1.00 94.44 254 ILE A C 1
ATOM 1866 O O . ILE A 1 254 ? -0.635 4.950 -16.915 1.00 94.44 254 ILE A O 1
ATOM 1870 N N . ALA A 1 255 ? -0.904 2.719 -16.904 1.00 94.25 255 ALA A N 1
ATOM 1871 C CA . ALA A 1 255 ? 0.516 2.416 -17.075 1.00 94.25 255 ALA A CA 1
ATOM 1872 C C . ALA A 1 255 ? 1.076 2.978 -18.393 1.00 94.25 255 ALA A C 1
ATOM 1874 O O . ALA A 1 255 ? 2.138 3.597 -18.400 1.00 94.25 255 ALA A O 1
ATOM 1875 N N . VAL A 1 256 ? 0.346 2.817 -19.502 1.00 95.06 256 VAL A N 1
ATOM 1876 C CA . VAL A 1 256 ? 0.733 3.347 -20.820 1.00 95.06 256 VAL A CA 1
ATOM 1877 C C . VAL A 1 256 ? 0.749 4.873 -20.815 1.00 95.06 256 VAL A C 1
ATOM 1879 O O . VAL A 1 256 ? 1.696 5.469 -21.325 1.00 95.06 256 VAL A O 1
ATOM 1882 N N . PHE A 1 257 ? -0.259 5.514 -20.219 1.00 95.88 257 PHE A N 1
ATOM 1883 C CA . PHE A 1 257 ? -0.301 6.971 -20.105 1.00 95.88 257 PHE A CA 1
ATOM 1884 C C . PHE A 1 257 ? 0.892 7.509 -19.306 1.00 95.88 257 PHE A C 1
ATOM 1886 O O . PHE A 1 257 ? 1.580 8.422 -19.761 1.00 95.88 257 PHE A O 1
ATOM 1893 N N . ALA A 1 258 ? 1.181 6.905 -18.152 1.00 94.81 258 ALA A N 1
ATOM 1894 C CA . ALA A 1 258 ? 2.327 7.281 -17.336 1.00 94.81 258 ALA A CA 1
ATOM 1895 C C . ALA A 1 258 ? 3.656 7.058 -18.081 1.00 94.81 258 ALA A C 1
ATOM 1897 O O . ALA A 1 258 ? 4.535 7.918 -18.037 1.00 94.81 258 ALA A O 1
ATOM 1898 N N . ALA A 1 259 ? 3.789 5.949 -18.819 1.00 93.62 259 ALA A N 1
ATOM 1899 C CA . ALA A 1 259 ? 4.983 5.642 -19.608 1.00 93.62 259 ALA A CA 1
ATOM 1900 C C . ALA A 1 259 ? 5.201 6.652 -20.742 1.00 93.62 259 ALA A C 1
ATOM 1902 O O . ALA A 1 259 ? 6.321 7.107 -20.963 1.00 93.62 259 ALA A O 1
ATOM 1903 N N . ALA A 1 260 ? 4.133 7.059 -21.430 1.00 93.88 260 ALA A N 1
ATOM 1904 C CA . ALA A 1 260 ? 4.211 8.102 -22.447 1.00 93.88 260 ALA A CA 1
ATOM 1905 C C . ALA A 1 260 ? 4.631 9.452 -21.840 1.00 93.88 260 ALA A C 1
ATOM 1907 O O . ALA A 1 260 ? 5.504 10.128 -22.384 1.00 93.88 260 ALA A O 1
ATOM 1908 N N . ALA A 1 261 ? 4.058 9.821 -20.690 1.00 95.19 261 ALA A N 1
ATOM 1909 C CA . ALA A 1 261 ? 4.398 11.057 -19.994 1.00 95.19 261 ALA A CA 1
ATOM 1910 C C . ALA A 1 261 ? 5.870 11.086 -19.550 1.00 95.19 261 ALA A C 1
ATOM 1912 O O . ALA A 1 261 ? 6.569 12.064 -19.810 1.00 95.19 261 ALA A O 1
ATOM 1913 N N . ILE A 1 262 ? 6.373 10.010 -18.934 1.00 94.75 262 ILE A N 1
ATOM 1914 C CA . ILE A 1 262 ? 7.767 9.971 -18.472 1.00 94.75 262 ILE A CA 1
ATOM 1915 C C . ILE A 1 262 ? 8.763 9.890 -19.632 1.00 94.75 262 ILE A C 1
ATOM 1917 O O . ILE A 1 262 ? 9.853 10.444 -19.531 1.00 94.75 262 ILE A O 1
ATOM 1921 N N . HIS A 1 263 ? 8.394 9.263 -20.753 1.00 91.94 263 HIS A N 1
ATOM 1922 C CA . HIS A 1 263 ? 9.226 9.261 -21.954 1.00 91.94 263 HIS A CA 1
ATOM 1923 C C . HIS A 1 263 ? 9.437 10.680 -22.495 1.00 91.94 263 HIS A C 1
ATOM 1925 O O . HIS A 1 263 ? 10.563 11.063 -22.804 1.00 91.94 263 HIS A O 1
ATOM 1931 N N . LEU A 1 264 ? 8.364 11.481 -22.552 1.00 92.75 264 LEU A N 1
ATOM 1932 C CA . LEU A 1 264 ? 8.429 12.892 -22.947 1.00 92.75 264 LEU A CA 1
ATOM 1933 C C . LEU A 1 264 ? 9.348 13.689 -22.017 1.00 92.75 264 LEU A C 1
ATOM 1935 O O . LEU A 1 264 ? 10.186 14.453 -22.490 1.00 92.75 264 LEU A O 1
ATOM 1939 N N . VAL A 1 265 ? 9.229 13.475 -20.704 1.00 92.31 265 VAL A N 1
ATOM 1940 C CA . VAL A 1 265 ? 10.122 14.094 -19.715 1.00 92.31 265 VAL A CA 1
ATOM 1941 C C . VAL A 1 265 ? 11.574 13.664 -19.941 1.00 92.31 265 VAL A C 1
ATOM 1943 O O . VAL A 1 265 ? 12.458 14.515 -19.929 1.00 92.31 265 VAL A O 1
ATOM 1946 N N . GLY A 1 266 ? 11.822 12.380 -20.206 1.00 90.31 266 GLY A N 1
ATOM 1947 C CA . GLY A 1 266 ? 13.152 11.855 -20.521 1.00 90.31 266 GLY A CA 1
ATOM 1948 C C . GLY A 1 266 ? 13.780 12.529 -21.741 1.00 90.31 266 GLY A C 1
ATOM 1949 O O . GLY A 1 266 ? 14.918 12.982 -21.661 1.00 90.31 266 GLY A O 1
ATOM 1950 N N . MET A 1 267 ? 13.016 12.688 -22.828 1.00 90.31 267 MET A N 1
ATOM 1951 C CA . MET A 1 267 ? 13.477 13.397 -24.031 1.00 90.31 267 MET A CA 1
ATOM 1952 C C . MET A 1 267 ? 13.822 14.863 -23.746 1.00 90.31 267 MET A C 1
ATOM 1954 O O . MET A 1 267 ? 14.837 15.365 -24.224 1.00 90.31 267 MET A O 1
ATOM 1958 N N . ILE A 1 268 ? 13.001 15.553 -22.946 1.00 90.94 268 ILE A N 1
ATOM 1959 C CA . ILE A 1 268 ? 13.272 16.943 -22.553 1.00 90.94 268 ILE A CA 1
ATOM 1960 C C . ILE A 1 268 ? 14.564 17.012 -21.738 1.00 90.94 268 ILE A C 1
ATOM 1962 O O . ILE A 1 268 ? 15.435 17.820 -22.049 1.00 90.94 268 ILE A O 1
ATOM 1966 N N . ILE A 1 269 ? 14.716 16.152 -20.729 1.00 88.56 269 ILE A N 1
ATOM 1967 C CA . ILE A 1 269 ? 15.903 16.142 -19.870 1.00 88.56 269 ILE A CA 1
ATOM 1968 C C . ILE A 1 269 ? 17.159 15.839 -20.686 1.00 88.56 269 ILE A C 1
ATOM 1970 O O . ILE A 1 269 ? 18.118 16.589 -20.564 1.00 88.56 269 ILE A O 1
ATOM 1974 N N . GLY A 1 270 ? 17.142 14.824 -21.555 1.00 85.56 270 GLY A N 1
ATOM 1975 C CA . GLY A 1 270 ? 18.288 14.495 -22.412 1.00 85.56 270 GLY A CA 1
ATOM 1976 C C . GLY A 1 270 ? 18.661 15.608 -23.397 1.00 85.56 270 GLY A C 1
ATOM 1977 O O . GLY A 1 270 ? 19.812 15.713 -23.798 1.00 85.56 270 GLY A O 1
ATOM 1978 N N . SER A 1 271 ? 17.711 16.474 -23.765 1.00 86.00 271 SER A N 1
ATOM 1979 C CA . SER A 1 271 ? 17.995 17.639 -24.615 1.00 86.00 271 SER A CA 1
ATOM 1980 C C . SER A 1 271 ? 18.564 18.848 -23.859 1.00 86.00 271 SER A C 1
ATOM 1982 O O . SER A 1 271 ? 19.205 19.700 -24.469 1.00 86.00 271 SER A O 1
ATOM 1984 N N . VAL A 1 272 ? 18.298 18.955 -22.552 1.00 86.62 272 VAL A N 1
ATOM 1985 C CA . VAL A 1 272 ? 18.666 20.113 -21.714 1.00 86.62 272 VAL A CA 1
ATOM 1986 C C . VAL A 1 272 ? 19.928 19.843 -20.903 1.00 86.62 272 VAL A C 1
ATOM 1988 O O . VAL A 1 272 ? 20.756 20.730 -20.710 1.00 86.62 272 VAL A O 1
ATOM 1991 N N . VAL A 1 273 ? 20.046 18.627 -20.385 1.00 77.88 273 VAL A N 1
ATOM 1992 C CA . VAL A 1 273 ? 21.199 18.147 -19.641 1.00 77.88 273 VAL A CA 1
ATOM 1993 C C . VAL A 1 273 ? 22.050 17.407 -20.664 1.00 77.88 273 VAL A C 1
ATOM 1995 O O . VAL A 1 273 ? 21.623 16.363 -21.142 1.00 77.88 273 VAL A O 1
ATOM 1998 N N . GLU A 1 274 ? 23.202 17.963 -21.049 1.00 63.16 274 GLU A N 1
ATOM 1999 C CA . GLU A 1 274 ? 24.198 17.250 -21.864 1.00 63.16 274 GLU A CA 1
ATOM 2000 C C . GLU A 1 274 ? 24.662 16.005 -21.079 1.00 63.16 274 GLU A C 1
ATOM 2002 O O . GLU A 1 274 ? 25.563 16.092 -20.242 1.00 63.16 274 GLU A O 1
ATOM 2007 N N . LEU A 1 275 ? 23.959 14.884 -21.268 1.00 59.88 275 LEU A N 1
ATOM 2008 C CA . LEU A 1 275 ? 24.185 13.591 -20.612 1.00 59.88 275 LEU A CA 1
ATOM 2009 C C . LEU A 1 275 ? 25.124 12.696 -21.424 1.00 59.88 275 LEU A C 1
ATOM 2011 O O . LEU A 1 275 ? 25.073 12.745 -22.673 1.00 59.88 275 LEU A O 1
#

Solvent-accessible surface area (backbone atoms only — not comparable to full-atom values): 15129 Å² total; per-residue (Å²): 136,89,80,84,84,83,81,83,81,83,79,85,86,80,83,92,84,80,90,79,94,72,89,84,77,85,77,82,79,82,80,79,67,76,86,74,61,73,76,76,73,78,77,77,71,78,91,69,78,64,82,73,66,51,58,36,60,50,32,21,54,51,19,25,51,50,21,25,46,55,40,36,31,50,48,41,17,42,54,36,36,72,54,53,57,65,55,48,51,54,50,45,54,50,48,30,53,54,49,19,53,51,47,18,51,50,42,28,52,53,39,45,52,50,50,53,52,51,52,50,52,53,56,49,50,54,45,45,53,71,74,40,52,67,59,49,30,50,54,50,12,53,55,34,32,76,74,68,42,54,65,73,58,14,43,54,49,23,54,61,40,58,73,37,67,71,54,28,48,52,47,49,32,40,74,75,70,69,38,62,92,90,68,72,76,59,29,68,59,23,12,50,36,16,22,53,25,11,39,54,22,21,43,59,35,48,56,54,60,80,80,40,74,54,84,68,39,57,58,54,19,50,51,45,34,46,51,50,30,31,52,52,16,36,52,52,11,61,77,68,74,46,61,42,70,60,31,18,50,51,38,31,49,51,49,51,52,51,34,55,53,35,22,54,51,16,38,52,46,40,72,72,44,93,120

Mean predicted aligned error: 12.2 Å

Secondary structure (DSSP, 8-state):
-PPPP----------------------------GGGS---------S-----STHHHHHHHHHHHHHHHHHHHHHHHHHHTT--HHHHHHHHHHHHHHHHHHHHHHHHHHHHHHHHHHHHHHHHHHHHHHH-HHHHHHHHHHHHHHTT--HHHHHHHHHHHHTSHHHHHHHHHHHTS---TT----HHHHHHHHHHHHHHHHHGGGHHHHH--STTHHHHHHHHHHHHHHHHHHHHHHHTT--HHHHHHHHHHHHHHHHHHHHHHHHHHHHHS--

Radius of gyration: 32.48 Å; Cα contacts (8 Å, |Δi|>4): 296; chains: 1; bounding box: 92×58×73 Å

Nearest PDB structures (foldseek):
  6iu4-assembly1_A  TM=9.256E-01  e=1.200E-09  Eucalyptus grandis
  4x0j-assembly1_A  TM=1.491E-01  e=2.550E+00  Trypanosoma brucei brucei

pLDDT: mean 82.22, std 22.04, range [30.55, 98.12]

Foldseek 3Di:
DDDDDDDDPDDPPDDDDDDDDDDDDPDPDDDPDPVPPPDPPPPPDPPPPPLPVCLQVVLLLVLLLCLQLQLLLLLLLQLLLVHFLVCSLVVLVVSLQVSLLVSLVVLLVVLVVVLVVLVVVLVVQLVCLVPCVPVLLVVQLVLVVVVPDDSVVSSVVSVVQSVDSVSSSQCCCCSPVVDGNPSRDDSNSSSVSNSVSSSVSSVQLCVLSVPDRDSCSSVVSLVSSLVSQLVSLQVVCVVVVHDSVVSSCVSSVVSVVSSVVSSVVSNVCSVVPVD